Protein AF-A0A7R9T666-F1 (afdb_monomer)

Structure (mmCIF, N/CA/C/O backbone):
data_AF-A0A7R9T666-F1
#
_entry.id   AF-A0A7R9T666-F1
#
loop_
_atom_site.group_PDB
_atom_site.id
_atom_site.type_symbol
_atom_site.label_atom_id
_atom_site.label_alt_id
_atom_site.label_comp_id
_atom_site.label_asym_id
_atom_site.label_entity_id
_atom_site.label_seq_id
_atom_site.pdbx_PDB_ins_code
_atom_site.Cartn_x
_atom_site.Cartn_y
_atom_site.Cartn_z
_atom_site.occupancy
_atom_site.B_iso_or_equiv
_atom_site.auth_seq_id
_atom_site.auth_comp_id
_atom_site.auth_asym_id
_atom_site.auth_atom_id
_atom_site.pdbx_PDB_model_num
ATOM 1 N N . HIS A 1 1 ? 14.879 8.772 -24.816 1.00 68.12 1 HIS A N 1
ATOM 2 C CA . HIS A 1 1 ? 16.313 8.431 -24.677 1.00 68.12 1 HIS A CA 1
ATOM 3 C C . HIS A 1 1 ? 16.686 8.084 -23.230 1.00 68.12 1 HIS A C 1
ATOM 5 O O . HIS A 1 1 ? 17.234 7.014 -23.023 1.00 68.12 1 HIS A O 1
ATOM 11 N N . ALA A 1 2 ? 16.335 8.903 -22.225 1.00 83.88 2 ALA A N 1
ATOM 12 C CA . ALA A 1 2 ? 16.708 8.669 -20.818 1.00 83.88 2 ALA A CA 1
ATOM 13 C C . ALA A 1 2 ? 16.257 7.309 -20.230 1.00 83.88 2 ALA A C 1
ATOM 15 O O . ALA A 1 2 ? 17.088 6.575 -19.707 1.00 83.88 2 ALA A O 1
ATOM 16 N N . LEU A 1 3 ? 14.983 6.920 -20.382 1.00 86.06 3 LEU A N 1
ATOM 17 C CA . LEU A 1 3 ? 14.481 5.639 -19.846 1.00 86.06 3 LEU A CA 1
ATOM 18 C C . LEU A 1 3 ? 15.134 4.406 -20.492 1.00 86.06 3 LEU A C 1
ATOM 20 O O . LEU A 1 3 ? 15.319 3.391 -19.831 1.00 86.06 3 LEU A O 1
ATOM 24 N N . ALA A 1 4 ? 15.536 4.509 -21.762 1.00 79.94 4 ALA A N 1
ATOM 25 C CA . ALA A 1 4 ? 16.233 3.433 -22.467 1.00 79.94 4 ALA A CA 1
ATOM 26 C C . ALA A 1 4 ? 17.693 3.271 -22.007 1.00 79.94 4 ALA A C 1
ATOM 28 O O . ALA A 1 4 ? 18.287 2.216 -22.206 1.00 79.94 4 ALA A O 1
ATOM 29 N N . ILE A 1 5 ? 18.290 4.319 -21.427 1.00 81.25 5 ILE A N 1
ATOM 30 C CA . ILE A 1 5 ? 19.595 4.226 -20.762 1.00 81.25 5 ILE A CA 1
ATOM 31 C C . ILE A 1 5 ? 19.409 3.538 -19.411 1.00 81.25 5 ILE A C 1
ATOM 33 O O . ILE A 1 5 ? 20.111 2.575 -19.133 1.00 81.25 5 ILE A O 1
ATOM 37 N N . LEU A 1 6 ? 18.424 3.979 -18.620 1.00 82.25 6 LEU A N 1
ATOM 38 C CA . LEU A 1 6 ? 18.110 3.387 -17.317 1.00 82.25 6 LEU A CA 1
ATOM 39 C C . LEU A 1 6 ? 17.811 1.883 -17.424 1.00 82.25 6 LEU A C 1
ATOM 41 O O . LEU A 1 6 ? 18.295 1.103 -16.615 1.00 82.25 6 LEU A O 1
ATOM 45 N N . SER A 1 7 ? 17.080 1.458 -18.460 1.00 81.38 7 SER A N 1
ATOM 46 C CA . SER A 1 7 ? 16.747 0.045 -18.685 1.00 81.38 7 SER A CA 1
ATOM 47 C C . SER A 1 7 ? 17.946 -0.850 -19.008 1.00 81.38 7 SER A C 1
ATOM 49 O O . SER A 1 7 ? 17.784 -2.063 -19.059 1.00 81.38 7 SER A O 1
ATOM 51 N N . ARG A 1 8 ? 19.126 -0.282 -19.297 1.00 83.94 8 ARG A N 1
ATOM 52 C CA . ARG A 1 8 ? 20.362 -1.052 -19.515 1.00 83.94 8 ARG A CA 1
ATOM 53 C C . ARG A 1 8 ? 21.082 -1.386 -18.212 1.00 83.94 8 ARG A C 1
ATOM 55 O O . ARG A 1 8 ? 22.036 -2.157 -18.256 1.00 83.94 8 ARG A O 1
ATOM 62 N N . ASN A 1 9 ? 20.659 -0.806 -17.089 1.00 81.44 9 ASN A N 1
ATOM 63 C CA . ASN A 1 9 ? 21.223 -1.131 -15.790 1.00 81.44 9 ASN A CA 1
ATOM 64 C C . ASN A 1 9 ? 20.929 -2.591 -15.440 1.00 81.44 9 ASN A C 1
ATOM 66 O O . ASN A 1 9 ? 19.847 -3.117 -15.711 1.00 81.44 9 ASN A O 1
ATOM 70 N N . GLU A 1 10 ? 21.903 -3.247 -14.823 1.00 80.94 10 GLU A N 1
ATOM 71 C CA . GLU A 1 10 ? 21.783 -4.650 -14.457 1.00 80.94 10 GLU A CA 1
ATOM 72 C C . GLU A 1 10 ? 20.692 -4.849 -13.387 1.00 80.94 10 GLU A C 1
ATOM 74 O O . GLU A 1 10 ? 20.564 -4.080 -12.430 1.00 80.94 10 GLU A O 1
ATOM 79 N N . GLY A 1 11 ? 19.858 -5.876 -13.565 1.00 86.81 11 GLY A N 1
ATOM 80 C CA . GLY A 1 11 ? 18.720 -6.151 -12.680 1.00 86.81 11 GLY A CA 1
ATOM 81 C C . GLY A 1 11 ? 17.484 -5.270 -12.907 1.00 86.81 11 GLY A C 1
ATOM 82 O O . GLY A 1 11 ? 16.568 -5.303 -12.089 1.00 86.81 11 GLY A O 1
ATOM 83 N N . TYR A 1 12 ? 17.425 -4.501 -14.002 1.00 94.00 12 TYR A N 1
ATOM 84 C CA . TYR A 1 12 ? 16.197 -3.832 -14.438 1.00 94.00 12 TYR A CA 1
ATOM 85 C C . TYR A 1 12 ? 15.411 -4.723 -15.403 1.00 94.00 12 TYR A C 1
ATOM 87 O O 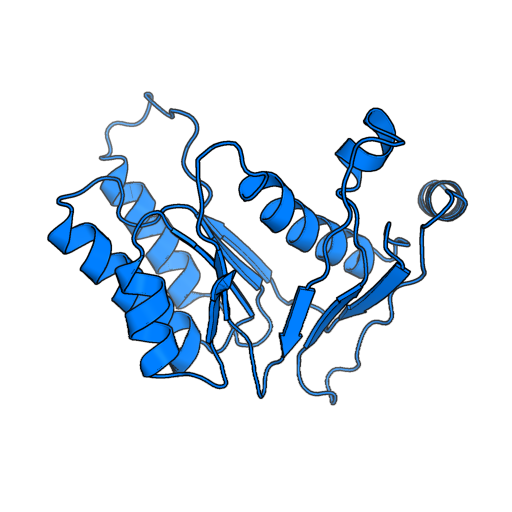. TYR A 1 12 ? 15.946 -5.202 -16.403 1.00 94.00 12 TYR A O 1
ATOM 95 N N . VAL A 1 13 ? 14.118 -4.908 -15.141 1.00 96.06 13 VAL A N 1
ATOM 96 C CA . VAL A 1 13 ? 13.227 -5.749 -15.952 1.00 96.06 13 VAL A CA 1
ATOM 97 C C . VAL A 1 13 ? 12.068 -4.948 -16.523 1.00 96.06 13 VAL A C 1
ATOM 99 O O . VAL A 1 13 ? 11.614 -3.962 -15.939 1.00 96.06 13 VAL A O 1
ATOM 102 N N . ARG A 1 14 ? 11.573 -5.383 -17.684 1.00 97.00 14 ARG A N 1
ATOM 103 C CA . ARG A 1 14 ? 10.342 -4.844 -18.263 1.00 97.00 14 ARG A CA 1
ATOM 104 C C . ARG A 1 14 ? 9.157 -5.311 -17.406 1.00 97.00 14 ARG A C 1
ATOM 106 O O . ARG A 1 14 ? 8.947 -6.522 -17.339 1.00 97.00 14 ARG A O 1
ATOM 113 N N . PRO A 1 15 ? 8.379 -4.407 -16.788 1.00 97.69 15 PRO A N 1
ATOM 114 C CA . PRO A 1 15 ? 7.191 -4.804 -16.048 1.00 97.69 15 PRO A CA 1
ATOM 115 C C . PRO A 1 15 ? 6.090 -5.290 -17.000 1.00 97.69 15 PRO A C 1
ATOM 117 O O . PRO A 1 15 ? 5.927 -4.764 -18.106 1.00 97.69 15 PRO A O 1
ATOM 120 N N . GLU A 1 16 ? 5.319 -6.279 -16.559 1.00 98.06 16 GLU A N 1
ATOM 121 C CA . GLU A 1 16 ? 4.080 -6.704 -17.210 1.00 98.06 16 GLU A CA 1
ATOM 122 C C . GLU A 1 16 ? 2.908 -5.915 -16.613 1.00 98.06 16 GLU A C 1
ATOM 124 O O . GLU A 1 16 ? 2.559 -6.096 -15.445 1.00 98.06 16 GLU A O 1
ATOM 129 N N . LEU A 1 17 ? 2.306 -5.028 -17.407 1.00 97.56 17 LEU A N 1
ATOM 130 C CA . LEU A 1 17 ? 1.063 -4.365 -17.022 1.00 97.56 17 LEU A CA 1
ATOM 131 C C . LEU A 1 17 ? -0.114 -5.274 -17.364 1.00 97.56 17 LEU A C 1
ATOM 133 O O . LEU A 1 17 ? -0.236 -5.730 -18.499 1.00 97.56 17 LEU A O 1
ATOM 137 N N . LEU A 1 18 ? -0.954 -5.542 -16.371 1.00 96.12 18 LEU A N 1
ATOM 138 C CA . LEU A 1 18 ? -2.143 -6.366 -16.535 1.00 96.12 18 LEU A CA 1
ATOM 139 C C . LEU A 1 18 ? -3.265 -5.601 -17.231 1.00 96.12 18 LEU A C 1
ATOM 141 O O . LEU A 1 18 ? -3.523 -4.442 -16.900 1.00 96.12 18 LEU A O 1
ATOM 145 N N . ASP A 1 19 ? -3.966 -6.294 -18.126 1.00 92.81 19 ASP A N 1
ATOM 146 C CA . ASP A 1 19 ? -5.198 -5.801 -18.735 1.00 92.81 19 ASP A CA 1
ATOM 147 C C . ASP A 1 19 ? -6.302 -5.601 -17.690 1.00 92.81 19 ASP A C 1
ATOM 149 O O . ASP A 1 19 ? -6.383 -6.323 -16.694 1.00 92.81 19 ASP A O 1
ATOM 153 N N . ASP A 1 20 ? -7.223 -4.678 -17.966 1.00 88.69 20 ASP A N 1
ATOM 154 C CA . ASP A 1 20 ? -8.343 -4.349 -17.074 1.00 88.69 20 ASP A CA 1
ATOM 155 C C . ASP A 1 20 ? -9.303 -5.527 -16.815 1.00 88.69 20 ASP A C 1
ATOM 157 O O . ASP A 1 20 ? -10.069 -5.499 -15.853 1.00 88.69 20 ASP A O 1
ATOM 161 N N . SER A 1 21 ? -9.273 -6.570 -17.654 1.00 89.81 21 SER A N 1
ATOM 162 C CA . SER A 1 21 ? -10.054 -7.798 -17.460 1.00 89.81 21 SER A CA 1
ATOM 163 C C . SER A 1 21 ? -9.429 -8.779 -16.466 1.00 89.81 21 SER A C 1
ATOM 165 O O . SER A 1 21 ? -10.101 -9.716 -16.035 1.00 89.81 21 SER A O 1
ATOM 167 N N . ALA A 1 22 ? -8.142 -8.628 -16.147 1.00 91.06 22 ALA A N 1
ATOM 168 C CA . ALA A 1 22 ? -7.471 -9.486 -15.182 1.00 91.06 22 ALA A CA 1
ATOM 169 C C . ALA A 1 22 ? -7.842 -9.071 -13.746 1.00 91.06 22 ALA A C 1
ATOM 171 O O . ALA A 1 22 ? -8.022 -7.880 -13.476 1.00 91.06 22 ALA A O 1
ATOM 172 N N . PRO A 1 23 ? -7.918 -10.020 -12.793 1.00 91.88 23 PRO A N 1
ATOM 173 C CA . PRO A 1 23 ? -8.026 -9.678 -11.380 1.00 91.88 23 PRO A CA 1
ATOM 174 C C . PRO A 1 23 ? -6.899 -8.713 -10.972 1.00 91.88 23 PRO A C 1
ATOM 176 O O . PRO A 1 23 ? -5.743 -8.966 -11.337 1.00 91.88 23 PRO A O 1
ATOM 179 N N . PRO A 1 24 ? -7.197 -7.630 -10.225 1.00 95.25 24 PRO A N 1
ATOM 180 C CA . PRO A 1 24 ? -6.173 -6.689 -9.804 1.00 95.25 24 PRO A CA 1
ATOM 181 C C . PRO A 1 24 ? -5.040 -7.400 -9.068 1.00 95.25 24 PRO A C 1
ATOM 183 O O . PRO A 1 24 ? -5.300 -8.158 -8.134 1.00 95.25 24 PRO A O 1
ATOM 186 N N . SER A 1 25 ? -3.786 -7.131 -9.428 1.00 97.12 25 SER A N 1
ATOM 187 C CA . SER A 1 25 ? -2.641 -7.620 -8.656 1.00 97.12 25 SER A CA 1
ATOM 188 C C . SER A 1 25 ? -1.462 -6.650 -8.661 1.00 97.12 25 SER A C 1
ATOM 190 O O . SER A 1 25 ? -1.327 -5.819 -9.556 1.00 97.12 25 SER A O 1
ATOM 192 N N . LEU A 1 26 ? -0.615 -6.760 -7.642 1.00 98.19 26 LEU A N 1
ATOM 193 C CA . LEU A 1 26 ? 0.662 -6.075 -7.498 1.00 98.19 26 LEU A CA 1
ATOM 194 C C . LEU A 1 26 ? 1.683 -7.114 -7.037 1.00 98.19 26 LEU A C 1
ATOM 196 O O . LEU A 1 26 ? 1.740 -7.476 -5.861 1.00 98.19 26 LEU A O 1
ATOM 200 N N . HIS A 1 27 ? 2.459 -7.613 -7.989 1.00 98.12 27 HIS A N 1
ATOM 201 C CA . HIS A 1 27 ? 3.416 -8.685 -7.792 1.00 98.12 27 HIS A CA 1
ATOM 202 C C . HIS A 1 27 ? 4.814 -8.234 -8.214 1.00 98.12 27 HIS A C 1
ATOM 204 O O . HIS A 1 27 ? 5.066 -7.937 -9.383 1.00 98.12 27 HIS A O 1
ATOM 210 N N . VAL A 1 28 ? 5.744 -8.203 -7.266 1.00 98.44 28 VAL A N 1
ATOM 211 C CA . VAL A 1 28 ? 7.155 -7.906 -7.520 1.00 98.44 28 VAL A CA 1
ATOM 212 C C . VAL A 1 28 ? 8.005 -8.940 -6.801 1.00 98.44 28 VAL A C 1
ATOM 214 O O . VAL A 1 28 ? 7.816 -9.173 -5.610 1.00 98.44 28 VAL A O 1
ATOM 217 N N . VAL A 1 29 ? 8.964 -9.523 -7.516 1.00 98.25 29 VAL A N 1
ATOM 218 C CA . VAL A 1 29 ? 9.953 -10.455 -6.967 1.00 98.25 29 VAL A CA 1
ATOM 219 C C . VAL A 1 29 ? 11.303 -9.765 -6.897 1.00 98.25 29 VAL A C 1
ATOM 221 O O . VAL A 1 29 ? 11.763 -9.209 -7.897 1.00 98.25 29 VAL A O 1
ATOM 224 N N . ASP A 1 30 ? 11.934 -9.833 -5.727 1.00 96.69 30 ASP A N 1
ATOM 225 C CA . ASP A 1 30 ? 13.255 -9.276 -5.433 1.00 96.69 30 ASP A CA 1
ATOM 226 C C . ASP A 1 30 ? 13.412 -7.834 -5.943 1.00 96.69 30 ASP A C 1
ATOM 228 O O . ASP A 1 30 ? 14.396 -7.477 -6.592 1.00 96.69 30 ASP A O 1
ATOM 232 N N . GLY A 1 31 ? 12.408 -6.995 -5.684 1.00 96.31 31 GLY A N 1
ATOM 233 C CA . GLY A 1 31 ? 12.479 -5.580 -6.009 1.00 96.31 31 GLY A CA 1
ATOM 234 C C . GLY A 1 31 ? 13.604 -4.908 -5.231 1.00 96.31 31 GLY A C 1
ATOM 235 O O . GLY A 1 31 ? 13.900 -5.294 -4.095 1.00 96.31 31 GLY A O 1
ATOM 236 N N . ARG A 1 32 ? 14.142 -3.808 -5.767 1.00 94.25 32 ARG A N 1
ATOM 237 C CA . ARG A 1 32 ? 15.083 -2.911 -5.066 1.00 94.25 32 ARG A CA 1
ATOM 238 C C . ARG A 1 32 ? 14.567 -1.473 -5.041 1.00 94.25 32 ARG A C 1
ATOM 240 O O . ARG A 1 32 ? 13.779 -1.076 -5.897 1.00 94.25 32 ARG A O 1
ATOM 247 N N . HIS A 1 33 ? 14.947 -0.683 -4.036 1.00 93.88 33 HIS A N 1
ATOM 248 C CA . HIS A 1 33 ? 14.535 0.722 -3.970 1.00 93.88 33 HIS A CA 1
ATOM 249 C C . HIS A 1 33 ? 15.339 1.535 -5.001 1.00 93.88 33 HIS A C 1
ATOM 251 O O . HIS A 1 33 ? 16.538 1.697 -4.802 1.00 93.88 33 HIS A O 1
ATOM 257 N N . PRO A 1 34 ? 14.736 2.126 -6.048 1.00 90.75 34 PRO A N 1
ATOM 258 C CA . PRO A 1 34 ? 15.470 2.629 -7.220 1.00 90.75 34 PRO A CA 1
ATOM 259 C C . PRO A 1 34 ? 16.515 3.707 -6.904 1.00 90.75 34 PRO A C 1
ATOM 261 O O . PRO A 1 34 ? 17.572 3.747 -7.525 1.00 90.75 34 PRO A O 1
ATOM 264 N N . VAL A 1 35 ? 16.256 4.562 -5.908 1.00 88.44 35 VAL A N 1
ATOM 265 C CA . VAL A 1 35 ? 17.238 5.567 -5.461 1.00 88.44 35 VAL A CA 1
ATOM 266 C C . VAL A 1 35 ? 18.379 4.933 -4.666 1.00 88.44 35 VAL A C 1
ATOM 268 O O . VAL A 1 35 ? 19.523 5.333 -4.833 1.00 88.44 35 VAL A O 1
ATOM 271 N N . LEU A 1 36 ? 18.092 3.952 -3.808 1.00 85.75 36 LEU A N 1
ATOM 272 C CA . LEU A 1 36 ? 19.113 3.345 -2.956 1.00 85.75 36 LEU A CA 1
ATOM 273 C C . LEU A 1 36 ? 19.933 2.313 -3.727 1.00 85.75 36 LEU A C 1
ATOM 275 O O . LEU A 1 36 ? 21.133 2.253 -3.522 1.00 85.75 36 LEU A O 1
ATOM 279 N N . ASP A 1 37 ? 19.322 1.588 -4.663 1.00 79.75 37 ASP A N 1
ATOM 280 C CA . ASP A 1 37 ? 19.981 0.667 -5.600 1.00 79.75 37 ASP A CA 1
ATOM 281 C C . ASP A 1 37 ? 21.148 1.354 -6.328 1.00 79.75 37 ASP A C 1
ATOM 283 O O . ASP A 1 37 ? 22.245 0.817 -6.427 1.00 79.75 37 ASP A O 1
ATOM 287 N N . ALA A 1 38 ? 20.945 2.609 -6.744 1.00 75.25 38 ALA A N 1
ATOM 288 C CA . ALA A 1 38 ? 21.970 3.402 -7.415 1.00 75.25 38 ALA A CA 1
AT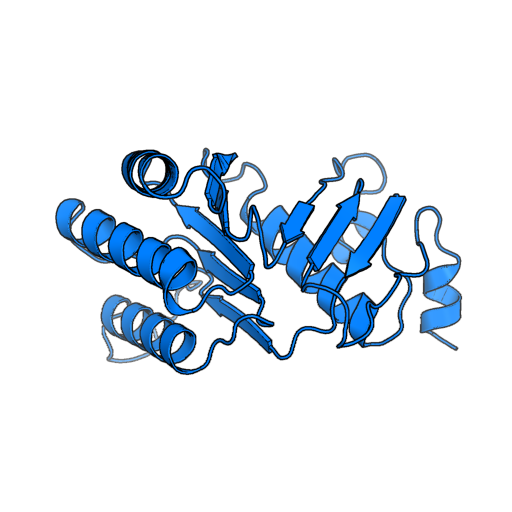OM 289 C C . ALA A 1 38 ? 23.126 3.864 -6.502 1.00 75.25 38 ALA A C 1
ATOM 291 O O . ALA A 1 38 ? 24.180 4.229 -7.016 1.00 75.25 38 ALA A O 1
ATOM 292 N N . HIS A 1 39 ? 22.937 3.889 -5.176 1.00 74.88 39 HIS A N 1
ATOM 293 C CA . HIS A 1 39 ? 23.910 4.444 -4.221 1.00 74.88 39 HIS A CA 1
ATOM 294 C C . HIS A 1 39 ? 24.525 3.400 -3.279 1.00 74.88 39 HIS A C 1
ATOM 296 O O . HIS A 1 39 ? 25.608 3.638 -2.755 1.00 74.88 39 HIS A O 1
ATOM 302 N N . LEU A 1 40 ? 23.841 2.277 -3.043 1.00 70.94 40 LEU A N 1
ATOM 303 C CA . LEU A 1 40 ? 24.214 1.258 -2.058 1.00 70.94 40 LEU A CA 1
ATOM 304 C C . LEU A 1 40 ? 24.691 -0.059 -2.683 1.00 70.94 40 LEU A C 1
ATOM 306 O O . LEU A 1 40 ? 25.129 -0.904 -1.916 1.00 70.94 40 LEU A O 1
ATOM 310 N N . LEU A 1 41 ? 24.626 -0.206 -4.019 1.00 62.47 41 LEU A N 1
ATOM 311 C CA . LEU A 1 41 ? 25.102 -1.320 -4.868 1.00 62.47 41 LEU A CA 1
ATOM 312 C C . LEU A 1 41 ? 24.939 -2.743 -4.283 1.00 62.47 41 LEU A C 1
ATOM 314 O O . LEU A 1 41 ? 24.070 -3.475 -4.748 1.00 62.47 41 LEU A O 1
ATOM 318 N N . ASP A 1 42 ? 25.728 -3.123 -3.273 1.00 62.06 42 ASP A N 1
ATOM 319 C CA . ASP A 1 42 ? 25.787 -4.473 -2.692 1.00 62.06 42 ASP A CA 1
ATOM 320 C C . ASP A 1 42 ? 25.112 -4.629 -1.309 1.00 62.06 42 ASP A C 1
ATOM 322 O O . ASP A 1 42 ? 24.882 -5.755 -0.870 1.00 62.06 42 ASP A O 1
ATOM 326 N N . ASP A 1 43 ? 24.739 -3.540 -0.625 1.00 72.19 43 ASP A N 1
ATOM 327 C CA . ASP A 1 43 ? 24.194 -3.606 0.748 1.00 72.19 43 ASP A CA 1
ATOM 328 C C . ASP A 1 43 ? 22.656 -3.625 0.814 1.00 72.19 43 ASP A C 1
ATOM 330 O O . ASP A 1 43 ? 22.063 -3.823 1.881 1.00 72.19 43 ASP A O 1
ATOM 334 N N . PHE A 1 44 ? 21.969 -3.397 -0.310 1.00 79.75 44 PHE A N 1
ATOM 335 C CA . PHE A 1 44 ? 20.508 -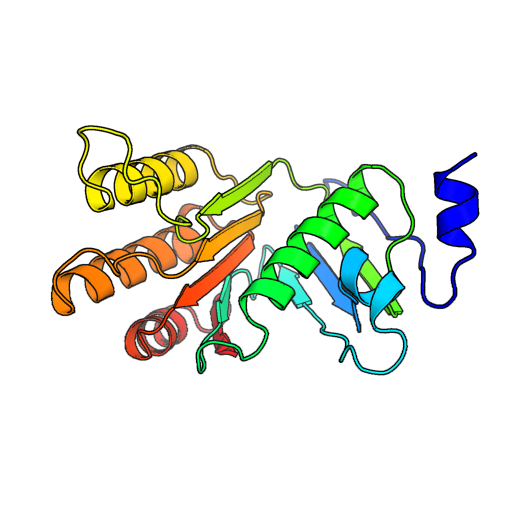3.359 -0.323 1.00 79.75 44 PHE A CA 1
ATOM 336 C C . PHE A 1 44 ? 19.907 -4.759 -0.488 1.00 79.75 44 PHE A C 1
ATOM 338 O O . PHE A 1 44 ? 19.967 -5.356 -1.562 1.00 79.75 44 PHE A O 1
ATOM 345 N N . VAL A 1 45 ? 19.244 -5.257 0.557 1.00 87.50 45 VAL A N 1
ATOM 346 C CA . VAL A 1 45 ? 18.513 -6.530 0.499 1.00 87.50 45 VAL A CA 1
ATOM 347 C C . VAL A 1 45 ? 17.208 -6.347 -0.293 1.00 87.50 45 VAL A C 1
ATOM 349 O O . VAL A 1 45 ? 16.364 -5.539 0.113 1.00 87.50 45 VAL A O 1
ATOM 352 N N . PRO A 1 46 ? 17.011 -7.069 -1.414 1.00 92.62 46 PRO A N 1
ATOM 353 C CA . PRO A 1 46 ? 15.798 -6.960 -2.210 1.00 92.62 46 PRO A CA 1
ATOM 354 C C . PRO A 1 46 ? 14.579 -7.529 -1.473 1.00 92.62 46 PRO A C 1
ATOM 356 O O . PRO A 1 46 ? 14.696 -8.453 -0.671 1.00 92.62 46 PRO A O 1
ATOM 359 N N . ASN A 1 47 ? 13.394 -6.995 -1.775 1.00 94.62 47 ASN A N 1
ATOM 360 C CA . ASN A 1 47 ? 12.137 -7.396 -1.141 1.00 94.62 47 ASN A CA 1
ATOM 361 C C . ASN A 1 47 ? 11.076 -7.732 -2.187 1.00 94.62 47 ASN A C 1
ATOM 363 O O . ASN A 1 47 ? 10.971 -7.068 -3.221 1.00 94.62 47 ASN A O 1
ATOM 367 N N . SER A 1 48 ? 10.267 -8.746 -1.891 1.00 96.88 48 SER A N 1
ATOM 368 C CA . SER A 1 48 ? 9.147 -9.162 -2.736 1.00 96.88 48 SER A CA 1
ATOM 369 C C . SER A 1 48 ? 7.817 -8.690 -2.153 1.00 96.88 48 SER A C 1
ATOM 371 O O . SER A 1 48 ? 7.669 -8.600 -0.936 1.00 96.88 48 SER A O 1
ATOM 373 N N . ILE A 1 49 ? 6.839 -8.432 -3.017 1.00 97.75 49 ILE A N 1
ATOM 374 C CA . ILE A 1 49 ? 5.456 -8.149 -2.634 1.00 97.75 49 ILE A CA 1
ATOM 375 C C . ILE A 1 49 ? 4.499 -8.938 -3.527 1.00 97.75 49 ILE A C 1
ATOM 377 O O . ILE A 1 49 ? 4.731 -9.078 -4.725 1.00 97.75 49 ILE A O 1
ATOM 381 N N . ASP A 1 50 ? 3.427 -9.457 -2.932 1.00 97.56 50 ASP A N 1
ATOM 382 C CA . ASP A 1 50 ? 2.405 -10.232 -3.632 1.00 97.56 50 ASP A CA 1
ATOM 383 C C . ASP A 1 50 ? 1.011 -9.860 -3.109 1.00 97.56 50 ASP A C 1
ATOM 385 O O . ASP A 1 50 ? 0.521 -10.451 -2.146 1.00 97.56 50 ASP A O 1
ATOM 389 N N . LEU A 1 51 ? 0.388 -8.850 -3.725 1.00 98.06 51 LEU A N 1
ATOM 390 C CA . LEU A 1 51 ? -0.970 -8.404 -3.401 1.00 98.06 51 LEU A CA 1
ATOM 391 C C . LEU A 1 51 ? -1.945 -8.680 -4.547 1.00 98.06 51 LEU A C 1
ATOM 393 O O . LEU A 1 51 ? -1.603 -8.536 -5.718 1.00 98.06 51 LEU A O 1
ATOM 397 N N . HIS A 1 52 ? -3.169 -9.072 -4.208 1.00 96.94 52 HIS A N 1
ATOM 398 C CA . HIS A 1 52 ? -4.202 -9.513 -5.142 1.00 96.94 52 HIS A CA 1
ATOM 399 C C . HIS A 1 52 ? -5.583 -9.059 -4.688 1.00 96.94 52 HIS A C 1
ATOM 401 O O . HIS A 1 52 ? -5.914 -9.088 -3.505 1.00 96.94 52 HIS A O 1
ATOM 407 N N . GLY A 1 53 ? -6.410 -8.689 -5.658 1.00 92.31 53 GLY A N 1
ATOM 408 C CA . GLY A 1 53 ? -7.771 -8.217 -5.460 1.00 92.31 53 GLY A CA 1
ATOM 409 C C . GLY A 1 53 ? -8.760 -9.303 -5.024 1.00 92.31 53 GLY A C 1
ATOM 410 O O . GLY A 1 53 ? -9.875 -8.965 -4.634 1.00 92.31 53 GLY A O 1
ATOM 411 N N . ASP A 1 54 ? -8.394 -10.582 -5.035 1.00 91.38 54 ASP A N 1
ATOM 412 C CA . ASP A 1 54 ? -9.226 -11.727 -4.628 1.00 91.38 54 ASP A CA 1
ATOM 413 C C . ASP A 1 54 ? -8.672 -12.501 -3.414 1.00 91.38 54 ASP A C 1
ATOM 415 O O . ASP A 1 54 ? -9.429 -13.189 -2.732 1.00 91.38 54 ASP A O 1
ATOM 419 N N . ARG A 1 55 ? -7.384 -12.336 -3.091 1.00 94.50 55 ARG A N 1
ATOM 420 C CA . ARG A 1 55 ? -6.712 -12.907 -1.910 1.00 94.50 55 ARG A CA 1
ATOM 421 C C . ARG A 1 55 ? -6.038 -11.808 -1.081 1.00 94.50 55 ARG A C 1
ATOM 423 O O . ARG A 1 55 ? -6.671 -10.789 -0.795 1.00 94.50 55 ARG A O 1
ATOM 430 N N . THR A 1 56 ? -4.798 -12.018 -0.639 1.00 96.81 56 THR A N 1
ATOM 431 C CA . THR A 1 56 ? -4.045 -11.074 0.189 1.00 96.81 56 THR A CA 1
ATOM 432 C C . THR A 1 56 ? -3.971 -9.717 -0.493 1.00 96.81 56 THR A C 1
ATOM 434 O O . THR A 1 56 ? -3.284 -9.577 -1.494 1.00 96.81 56 THR A O 1
ATOM 437 N N . ARG A 1 57 ? -4.653 -8.714 0.056 1.00 97.00 57 ARG A N 1
ATOM 438 C CA . ARG A 1 57 ? -4.655 -7.331 -0.446 1.00 97.00 57 ARG A CA 1
ATOM 439 C C . ARG A 1 57 ? -4.021 -6.355 0.531 1.00 97.00 57 ARG A C 1
ATOM 441 O O . ARG A 1 57 ? -3.571 -5.296 0.113 1.00 97.00 57 ARG A O 1
ATOM 448 N N . ALA A 1 58 ? -3.962 -6.723 1.809 1.00 97.81 58 ALA A N 1
ATOM 449 C CA . ALA A 1 58 ? -3.338 -5.934 2.853 1.00 97.81 58 ALA A CA 1
ATOM 450 C C . ALA A 1 58 ? -2.136 -6.665 3.452 1.00 97.81 58 ALA A C 1
ATOM 452 O O . ALA A 1 58 ? -2.218 -7.848 3.790 1.00 97.81 58 ALA A O 1
ATOM 453 N N . LEU A 1 59 ? -1.038 -5.933 3.617 1.00 97.56 59 LEU A N 1
ATOM 454 C CA . LEU A 1 59 ? 0.149 -6.366 4.335 1.00 97.56 59 LEU A CA 1
ATOM 455 C C . LEU A 1 59 ? 0.373 -5.438 5.530 1.00 97.56 59 LEU A C 1
ATOM 457 O O . LEU A 1 59 ? 0.615 -4.241 5.361 1.00 97.56 59 LEU A O 1
ATOM 461 N N . VAL A 1 60 ? 0.289 -5.999 6.733 1.00 96.75 60 VAL A N 1
ATOM 462 C CA . VAL A 1 60 ? 0.593 -5.295 7.978 1.00 96.75 60 VAL A CA 1
ATOM 463 C C . VAL A 1 60 ? 2.068 -5.472 8.288 1.00 96.75 60 VAL A C 1
ATOM 465 O O . VAL A 1 60 ? 2.539 -6.592 8.468 1.00 96.75 60 VAL A O 1
ATOM 468 N N . ILE A 1 61 ? 2.799 -4.368 8.342 1.00 94.19 61 ILE A N 1
ATOM 469 C CA . ILE A 1 61 ? 4.248 -4.368 8.504 1.00 94.19 61 ILE A CA 1
ATOM 470 C C . ILE A 1 61 ? 4.555 -3.931 9.930 1.00 94.19 61 ILE A C 1
ATOM 472 O O . ILE A 1 61 ? 4.232 -2.810 10.339 1.00 94.19 61 ILE A O 1
ATOM 476 N N . THR A 1 62 ? 5.194 -4.817 10.683 1.00 89.19 62 THR A N 1
ATOM 477 C CA . THR A 1 62 ? 5.578 -4.570 12.076 1.00 89.19 62 THR A CA 1
ATOM 478 C C . THR A 1 62 ? 7.098 -4.594 12.237 1.00 89.19 62 THR A C 1
ATOM 480 O O . THR A 1 62 ? 7.842 -4.832 11.290 1.00 89.19 62 THR A O 1
ATOM 483 N N . GLY A 1 63 ? 7.593 -4.264 13.431 1.00 81.00 63 GLY A N 1
ATOM 484 C CA . GLY A 1 63 ? 9.017 -4.352 13.761 1.00 81.00 63 GLY A CA 1
ATOM 485 C C . GLY A 1 63 ? 9.647 -3.022 14.186 1.00 81.00 63 GLY A C 1
ATOM 486 O O . GLY A 1 63 ? 9.024 -1.960 14.079 1.00 81.00 63 GLY A O 1
ATOM 487 N N . PRO A 1 64 ? 10.893 -3.056 14.689 1.00 74.25 64 PRO A N 1
ATOM 488 C CA . PRO A 1 64 ? 11.550 -1.903 15.297 1.00 74.25 64 PRO A CA 1
ATOM 489 C C . PRO A 1 64 ? 11.738 -0.741 14.314 1.00 74.25 64 PRO A C 1
ATOM 491 O O . PRO A 1 64 ? 11.812 -0.914 13.090 1.00 74.25 64 PRO A O 1
ATOM 494 N N . ASN A 1 65 ? 11.805 0.480 14.849 1.00 65.25 65 ASN A N 1
ATOM 495 C CA . ASN A 1 65 ? 12.217 1.651 14.071 1.00 65.25 65 ASN A CA 1
ATOM 496 C C . ASN A 1 65 ? 13.600 1.398 13.456 1.00 65.25 65 ASN A C 1
ATOM 498 O O . ASN A 1 65 ? 14.419 0.714 14.057 1.00 65.25 65 ASN A O 1
ATOM 502 N N . MET A 1 66 ? 13.827 1.912 12.242 1.00 67.06 66 MET A N 1
ATOM 503 C CA . MET A 1 66 ? 15.032 1.670 11.425 1.00 67.06 66 MET A CA 1
ATOM 504 C C . MET A 1 66 ? 15.168 0.269 10.796 1.00 67.06 66 MET A C 1
ATOM 506 O O . MET A 1 66 ? 16.114 0.040 10.054 1.00 67.06 66 MET A O 1
ATOM 510 N N . GLY A 1 67 ? 14.196 -0.635 10.960 1.00 72.00 67 GLY A N 1
ATOM 511 C CA . GLY A 1 67 ? 14.184 -1.952 10.296 1.00 72.00 67 GLY A CA 1
ATOM 512 C C . GLY A 1 67 ? 13.861 -1.942 8.792 1.00 72.00 67 GLY A C 1
ATOM 513 O O . GLY A 1 67 ? 13.371 -2.933 8.272 1.00 72.00 67 GLY A O 1
ATOM 514 N N . GLY A 1 68 ? 14.027 -0.814 8.094 1.00 84.56 68 GLY A N 1
ATOM 515 C CA . GLY A 1 68 ? 13.768 -0.723 6.650 1.00 84.56 68 GLY A CA 1
ATOM 516 C C . GLY A 1 68 ? 12.294 -0.617 6.223 1.00 84.56 68 GLY A C 1
ATOM 517 O O . GLY A 1 68 ? 12.041 -0.464 5.032 1.00 84.56 68 GLY A O 1
ATOM 518 N N . LYS A 1 69 ? 11.319 -0.602 7.148 1.00 89.88 69 LYS A N 1
ATOM 519 C CA . LYS A 1 69 ? 9.869 -0.523 6.838 1.00 89.88 69 LYS A CA 1
ATOM 520 C C . LYS A 1 69 ? 9.507 0.629 5.890 1.00 89.88 69 LYS A C 1
ATOM 522 O O . LYS A 1 69 ? 8.902 0.405 4.845 1.00 89.88 69 LYS A O 1
ATOM 527 N N . SER A 1 70 ? 9.935 1.854 6.212 1.00 88.19 70 SER A N 1
ATOM 528 C CA . SER A 1 70 ? 9.666 3.036 5.379 1.00 88.19 70 SER A CA 1
ATOM 529 C C . SER A 1 70 ? 10.364 2.957 4.018 1.00 88.19 70 SER A C 1
ATOM 531 O O . SER A 1 70 ? 9.855 3.479 3.030 1.00 88.19 70 SER A O 1
ATOM 533 N N . CYS A 1 71 ? 11.514 2.282 3.945 1.00 90.38 71 CYS A N 1
ATOM 534 C CA . CYS A 1 71 ? 12.180 2.023 2.676 1.00 90.38 71 CYS A CA 1
ATOM 535 C C . CYS A 1 71 ? 11.376 1.030 1.830 1.00 90.38 71 CYS A C 1
ATOM 537 O O . CYS A 1 71 ? 11.139 1.291 0.655 1.00 90.38 71 CYS A O 1
ATOM 539 N N . TYR A 1 72 ? 10.909 -0.064 2.428 1.00 93.38 72 TYR A N 1
ATOM 540 C CA . TYR A 1 72 ? 10.109 -1.081 1.753 1.00 93.38 72 TYR A CA 1
ATOM 541 C C . TYR A 1 72 ? 8.790 -0.517 1.195 1.00 93.38 72 TYR A C 1
ATOM 543 O O . TYR A 1 72 ? 8.496 -0.692 0.014 1.00 93.38 72 TYR A O 1
ATOM 551 N N . ILE A 1 73 ? 8.020 0.247 1.980 1.00 94.75 73 ILE A N 1
ATOM 552 C CA . ILE A 1 73 ? 6.754 0.823 1.481 1.00 94.75 73 ILE A CA 1
ATOM 553 C C . ILE A 1 73 ? 6.986 1.845 0.356 1.00 94.75 73 ILE A C 1
ATOM 555 O O . ILE A 1 73 ? 6.258 1.854 -0.638 1.00 94.75 73 ILE A O 1
ATOM 559 N N . ARG A 1 74 ? 8.033 2.679 0.467 1.00 94.44 74 ARG A N 1
ATOM 560 C CA . ARG A 1 74 ? 8.399 3.653 -0.575 1.00 94.44 74 ARG A CA 1
ATOM 561 C C . ARG A 1 74 ? 8.876 2.959 -1.837 1.00 94.44 74 ARG A C 1
ATOM 563 O O . ARG A 1 74 ? 8.521 3.375 -2.932 1.00 94.44 74 ARG A O 1
ATOM 570 N N . GLN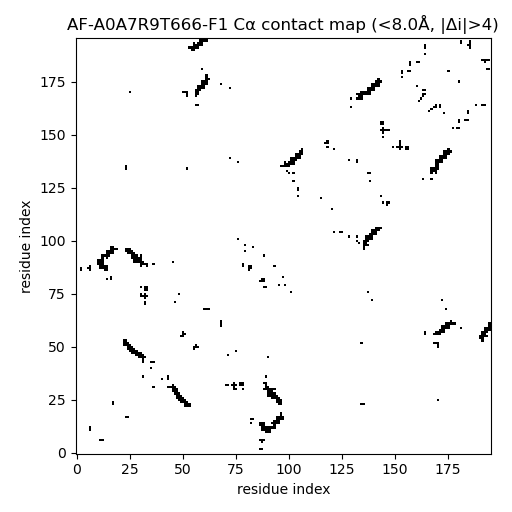 A 1 75 ? 9.640 1.886 -1.687 1.00 95.88 75 GLN A N 1
ATOM 571 C CA . GLN A 1 75 ? 10.079 1.051 -2.788 1.00 95.88 75 GLN A CA 1
ATOM 572 C C . GLN A 1 75 ? 8.885 0.521 -3.588 1.00 95.88 75 GLN A C 1
ATOM 574 O O . GLN A 1 75 ? 8.859 0.703 -4.800 1.00 95.88 75 GLN A O 1
ATOM 579 N N . VAL A 1 76 ? 7.883 -0.077 -2.939 1.00 97.56 76 VAL A N 1
ATOM 580 C CA . VAL A 1 76 ? 6.693 -0.601 -3.631 1.00 97.56 76 VAL A CA 1
ATOM 581 C C . VAL A 1 76 ? 5.973 0.501 -4.419 1.00 97.56 76 VAL A C 1
ATOM 583 O O . VAL A 1 76 ? 5.642 0.309 -5.593 1.00 97.56 76 VAL A O 1
ATOM 586 N N . ALA A 1 77 ? 5.786 1.679 -3.811 1.00 97.50 77 ALA A N 1
ATOM 587 C CA . ALA A 1 77 ? 5.185 2.828 -4.488 1.00 97.50 77 ALA A CA 1
ATOM 588 C C . ALA A 1 77 ? 6.011 3.277 -5.705 1.00 97.50 77 ALA A C 1
ATOM 590 O O . ALA A 1 77 ? 5.471 3.440 -6.797 1.00 97.50 77 ALA A O 1
ATOM 591 N N . LEU A 1 78 ? 7.329 3.427 -5.542 1.00 97.19 78 LEU A N 1
ATOM 592 C CA . LEU A 1 78 ? 8.228 3.870 -6.609 1.00 97.19 78 LEU A CA 1
ATOM 593 C C . LEU A 1 78 ? 8.278 2.879 -7.774 1.00 97.19 78 LEU A C 1
ATOM 595 O O . LEU A 1 78 ? 8.220 3.306 -8.924 1.00 97.19 78 LEU A O 1
ATOM 599 N N . LEU A 1 79 ? 8.336 1.573 -7.498 1.00 97.81 79 LEU A N 1
ATOM 600 C CA . LEU A 1 79 ? 8.304 0.539 -8.537 1.00 97.81 79 LEU A CA 1
ATOM 601 C C . LEU A 1 79 ? 6.995 0.596 -9.336 1.00 97.81 79 LEU A C 1
ATOM 603 O O . LEU A 1 79 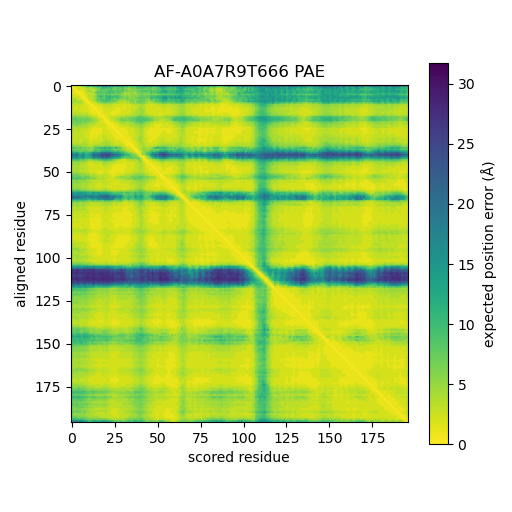? 7.021 0.491 -10.563 1.00 97.81 79 LEU A O 1
ATOM 607 N N . SER A 1 80 ? 5.872 0.845 -8.657 1.00 98.06 80 SER A N 1
ATOM 608 C CA . SER A 1 80 ? 4.560 0.996 -9.297 1.00 98.06 80 SER A CA 1
ATOM 609 C C . SER A 1 80 ? 4.510 2.227 -10.211 1.00 98.06 80 SER A C 1
ATOM 611 O O . SER A 1 80 ? 4.114 2.126 -11.373 1.00 98.06 80 SER A O 1
ATOM 613 N N . VAL A 1 81 ? 4.997 3.380 -9.730 1.00 97.88 81 VAL A N 1
ATOM 614 C CA . VAL A 1 81 ? 5.089 4.617 -10.529 1.00 97.88 81 VAL A CA 1
ATOM 615 C C . VAL A 1 81 ? 5.994 4.422 -11.744 1.00 97.88 81 VAL A C 1
ATOM 617 O O . VAL A 1 81 ? 5.606 4.760 -12.860 1.00 97.88 81 VAL A O 1
ATOM 620 N N . MET A 1 82 ? 7.189 3.857 -11.554 1.00 97.06 82 MET A N 1
ATOM 621 C CA . MET A 1 82 ? 8.141 3.623 -12.644 1.00 97.06 82 MET A CA 1
ATOM 622 C C . MET A 1 82 ? 7.532 2.758 -13.748 1.00 97.06 82 MET A C 1
ATOM 624 O O . MET A 1 82 ? 7.653 3.102 -14.925 1.00 97.06 82 MET A O 1
ATOM 628 N N . ALA A 1 83 ? 6.841 1.677 -13.377 1.00 97.31 83 ALA A N 1
ATOM 629 C CA . ALA A 1 83 ? 6.182 0.811 -14.343 1.00 97.31 83 ALA A CA 1
ATOM 630 C C . ALA A 1 83 ? 5.077 1.537 -15.128 1.00 97.31 83 ALA A C 1
ATOM 632 O O . ALA A 1 83 ? 5.027 1.423 -16.352 1.00 97.31 83 ALA A O 1
ATOM 633 N N . GLN A 1 84 ? 4.238 2.338 -14.458 1.00 96.69 84 GLN A N 1
ATOM 634 C CA . GLN A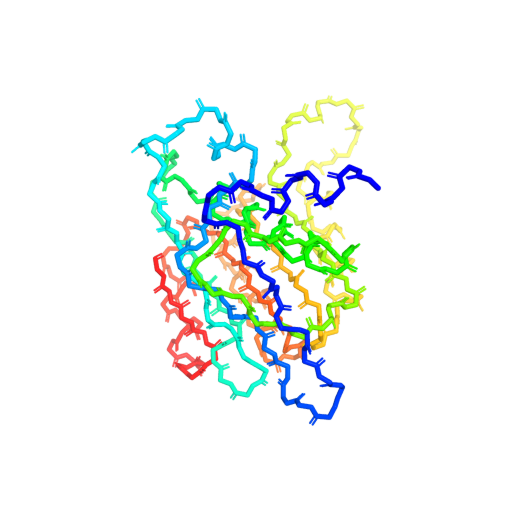 1 84 ? 3.151 3.091 -15.101 1.00 96.69 84 GLN A CA 1
ATOM 635 C C . GLN A 1 84 ? 3.629 4.266 -15.969 1.00 96.69 84 GLN A C 1
ATOM 637 O O . GLN A 1 84 ? 2.935 4.654 -16.905 1.00 96.69 84 GLN A O 1
ATOM 642 N N . VAL A 1 85 ? 4.829 4.798 -15.721 1.00 95.94 85 VAL A N 1
ATOM 643 C CA . VAL A 1 85 ? 5.495 5.783 -16.599 1.00 95.94 85 VAL A CA 1
ATOM 644 C C . VAL A 1 85 ? 6.147 5.108 -17.825 1.00 95.94 85 VAL A C 1
ATOM 646 O O . VAL A 1 85 ? 6.639 5.782 -18.730 1.00 95.94 85 VAL A O 1
ATOM 649 N N . GLY A 1 86 ? 6.134 3.772 -17.896 1.00 94.50 86 GLY A N 1
ATOM 650 C CA . GLY A 1 86 ? 6.718 2.997 -18.994 1.00 94.50 86 GLY A CA 1
ATOM 651 C C . GLY A 1 86 ? 8.221 2.744 -18.844 1.00 94.50 86 GLY A C 1
ATOM 652 O O . GLY A 1 86 ? 8.901 2.459 -19.832 1.00 94.50 86 GLY A O 1
ATOM 653 N N . SER A 1 87 ? 8.760 2.859 -17.627 1.00 95.69 87 SER A N 1
ATOM 654 C CA . SER A 1 87 ? 10.146 2.506 -17.313 1.00 95.69 87 SER A CA 1
ATOM 655 C C . SER A 1 87 ? 10.289 1.015 -17.005 1.00 95.69 87 SER A C 1
ATOM 657 O O . SER A 1 87 ? 9.372 0.368 -16.503 1.00 95.69 87 SER A O 1
ATOM 659 N N . PHE A 1 88 ? 11.488 0.481 -17.235 1.00 96.00 88 PHE A N 1
ATOM 660 C CA . PHE A 1 88 ? 11.905 -0.768 -16.601 1.00 96.00 88 PHE A CA 1
ATOM 661 C C . PHE A 1 88 ? 12.104 -0.514 -15.103 1.00 96.00 88 PHE A C 1
ATOM 663 O O . PHE A 1 88 ? 12.370 0.624 -14.698 1.00 96.00 88 PHE A O 1
ATOM 670 N N . VAL A 1 89 ? 11.984 -1.560 -14.291 1.00 96.88 89 VAL A N 1
ATOM 671 C CA . VAL A 1 89 ? 12.027 -1.470 -12.827 1.00 96.88 89 VAL A CA 1
ATOM 672 C C . VAL A 1 89 ? 13.128 -2.366 -12.249 1.00 96.88 89 VAL A C 1
ATOM 674 O O . VAL A 1 89 ? 13.339 -3.451 -12.790 1.00 96.88 89 VAL A O 1
ATOM 677 N N . PRO A 1 90 ? 13.829 -1.954 -11.174 1.00 95.62 90 PRO A N 1
ATOM 678 C CA . PRO A 1 90 ? 14.853 -2.772 -10.527 1.00 95.62 90 PRO A CA 1
ATOM 679 C C . PRO A 1 90 ? 14.205 -3.895 -9.711 1.00 95.62 90 PRO A C 1
ATOM 681 O O . PRO A 1 90 ? 13.812 -3.701 -8.559 1.00 95.62 90 PRO A O 1
ATOM 684 N N . ALA A 1 91 ? 14.043 -5.057 -10.330 1.00 96.50 91 ALA A N 1
ATOM 685 C CA . ALA A 1 91 ? 13.433 -6.243 -9.744 1.00 96.50 91 ALA A CA 1
ATOM 686 C C . ALA A 1 91 ? 13.822 -7.478 -10.559 1.00 96.50 91 ALA A C 1
ATOM 688 O O . ALA A 1 91 ? 14.205 -7.369 -11.722 1.00 96.50 91 ALA A O 1
ATOM 689 N N . LYS A 1 92 ? 13.641 -8.672 -9.996 1.00 96.69 92 LYS A N 1
ATOM 690 C CA . LYS A 1 92 ? 13.745 -9.922 -10.761 1.00 96.69 92 LYS A CA 1
ATOM 691 C C . LYS A 1 92 ? 12.518 -10.156 -11.643 1.00 96.69 92 LYS A C 1
ATOM 693 O O . LYS A 1 92 ? 12.635 -10.687 -12.744 1.00 96.69 92 LYS A O 1
ATOM 698 N N . GLN A 1 93 ? 11.343 -9.760 -11.161 1.00 98.00 93 GLN A N 1
ATOM 699 C CA . GLN A 1 93 ? 10.081 -9.821 -11.896 1.00 98.00 93 GLN A CA 1
ATOM 700 C C . GLN A 1 93 ? 9.140 -8.734 -11.378 1.00 98.00 93 GLN A C 1
ATOM 702 O O . GLN A 1 93 ? 9.106 -8.474 -10.178 1.00 98.00 93 GLN A O 1
ATOM 707 N N . ALA A 1 94 ? 8.358 -8.124 -12.266 1.00 98.25 94 ALA A N 1
ATOM 708 C CA . ALA A 1 94 ? 7.308 -7.185 -11.891 1.00 98.25 94 ALA A CA 1
ATOM 709 C C . ALA A 1 94 ? 6.080 -7.377 -12.784 1.00 98.25 94 ALA A C 1
ATOM 711 O O . ALA A 1 94 ? 6.185 -7.338 -14.011 1.00 98.25 94 ALA A O 1
ATOM 712 N N . ARG A 1 95 ? 4.925 -7.578 -12.155 1.00 98.06 95 ARG A N 1
ATOM 713 C CA . ARG A 1 95 ? 3.619 -7.720 -12.788 1.00 98.06 95 ARG A CA 1
ATOM 714 C C . ARG A 1 95 ? 2.596 -6.969 -11.957 1.00 98.06 95 ARG A C 1
ATOM 716 O O . ARG A 1 95 ? 2.463 -7.236 -10.767 1.00 98.06 95 ARG A O 1
ATOM 723 N N . LEU A 1 96 ? 1.888 -6.027 -12.558 1.00 97.81 96 LEU A N 1
ATOM 724 C CA . LEU A 1 96 ? 0.961 -5.183 -11.818 1.00 97.81 96 LEU A CA 1
ATOM 725 C C . LEU A 1 96 ? -0.181 -4.679 -12.684 1.00 97.81 96 LEU A C 1
ATOM 727 O O . LEU A 1 96 ? -0.021 -4.386 -13.866 1.00 97.81 96 LEU A O 1
ATOM 731 N N . THR A 1 97 ? -1.341 -4.544 -12.067 1.00 97.00 97 THR A N 1
ATOM 732 C CA . THR A 1 97 ? -2.458 -3.779 -12.607 1.00 97.00 97 THR A CA 1
ATOM 733 C C . THR A 1 97 ? -2.115 -2.299 -12.581 1.00 97.00 97 THR A C 1
ATOM 735 O O . THR A 1 97 ? -1.466 -1.822 -11.651 1.00 97.00 97 THR A O 1
ATOM 738 N N . VAL A 1 98 ? -2.574 -1.558 -13.591 1.00 97.38 98 VAL A N 1
ATOM 739 C CA . VAL A 1 98 ? -2.493 -0.095 -13.568 1.00 97.38 98 VAL A CA 1
ATOM 740 C C . VAL A 1 98 ? -3.325 0.414 -12.391 1.00 97.38 98 VAL A C 1
ATOM 742 O O . VAL A 1 98 ? -4.547 0.225 -12.368 1.00 97.38 98 VAL A O 1
ATOM 745 N N . LEU A 1 99 ? -2.642 1.018 -11.423 1.00 97.88 99 LEU A N 1
ATOM 746 C CA . LEU A 1 99 ? -3.226 1.676 -10.266 1.00 97.88 99 LEU A CA 1
ATOM 747 C C . LEU A 1 99 ? -3.837 3.004 -10.705 1.00 97.88 99 LEU A C 1
ATOM 749 O O . LEU A 1 99 ? -3.220 3.759 -11.463 1.00 97.88 99 LEU A O 1
ATOM 753 N N . ASP A 1 100 ? -5.029 3.296 -10.201 1.00 97.00 100 ASP A N 1
ATOM 754 C CA . ASP A 1 100 ? -5.695 4.580 -10.424 1.00 97.00 100 ASP A CA 1
ATOM 755 C C . ASP A 1 100 ? -5.109 5.696 -9.548 1.00 97.00 100 ASP A C 1
ATOM 757 O O . ASP A 1 100 ? -5.027 6.845 -9.979 1.00 97.00 100 ASP A O 1
ATOM 761 N N . ALA A 1 101 ? -4.643 5.348 -8.348 1.00 97.88 101 ALA A N 1
ATOM 762 C CA . ALA A 1 101 ? -3.977 6.252 -7.428 1.00 97.88 101 ALA A CA 1
ATOM 763 C C . ALA A 1 101 ? -3.054 5.510 -6.450 1.00 97.88 101 ALA A C 1
ATOM 765 O O . ALA A 1 101 ? -3.266 4.345 -6.099 1.00 97.88 101 ALA A O 1
ATOM 766 N N . ILE A 1 102 ? -2.035 6.230 -5.973 1.00 98.19 102 ILE A N 1
ATOM 767 C CA . ILE A 1 102 ? -1.214 5.832 -4.828 1.00 98.19 102 ILE A CA 1
ATOM 768 C C . ILE A 1 102 ? -1.449 6.862 -3.728 1.00 98.19 102 ILE A C 1
ATOM 770 O O . ILE A 1 102 ? -1.045 8.017 -3.855 1.00 98.19 102 ILE A O 1
ATOM 774 N N . TYR A 1 103 ? -2.103 6.436 -2.654 1.00 97.62 103 TYR A N 1
ATOM 775 C CA . TYR A 1 103 ? -2.367 7.253 -1.480 1.00 97.62 103 TYR A CA 1
ATOM 776 C C . TYR A 1 103 ? -1.343 6.949 -0.404 1.00 97.62 103 TYR A C 1
ATOM 778 O O . TYR A 1 103 ? -1.075 5.788 -0.094 1.00 97.62 103 TYR A O 1
ATOM 786 N N . THR A 1 104 ? -0.789 7.992 0.199 1.00 94.38 104 THR A N 1
ATOM 787 C CA . THR A 1 104 ? 0.201 7.834 1.257 1.00 94.38 104 THR A CA 1
ATOM 788 C C . THR A 1 104 ? -0.144 8.725 2.427 1.00 94.38 104 THR A C 1
ATOM 790 O O . THR A 1 104 ? -0.180 9.944 2.279 1.00 94.38 104 THR A O 1
ATOM 793 N N . ARG A 1 105 ? -0.289 8.120 3.599 1.00 90.62 105 ARG A N 1
ATOM 794 C CA . ARG A 1 105 ? -0.127 8.804 4.872 1.00 90.62 105 ARG A CA 1
ATOM 795 C C . ARG A 1 105 ? 1.196 8.330 5.450 1.00 90.62 105 ARG A C 1
ATOM 797 O O . ARG A 1 105 ? 1.262 7.246 6.019 1.00 90.62 105 ARG A O 1
ATOM 804 N N . MET A 1 106 ? 2.254 9.115 5.272 1.00 78.75 106 MET A N 1
ATOM 805 C CA . MET A 1 106 ? 3.539 8.882 5.938 1.00 78.75 106 MET A CA 1
ATOM 806 C C . MET A 1 106 ? 3.657 9.855 7.109 1.00 78.75 106 MET A C 1
ATOM 808 O O . MET A 1 106 ? 3.254 11.006 6.968 1.00 78.75 106 MET A O 1
ATOM 812 N N . GLY A 1 107 ? 4.162 9.398 8.259 1.00 65.31 107 GLY A N 1
ATOM 813 C CA . GLY A 1 107 ? 4.290 10.236 9.454 1.00 65.31 107 GLY A CA 1
ATOM 814 C C . GLY A 1 107 ? 4.962 11.575 9.136 1.00 65.31 107 GLY A C 1
ATOM 815 O O . GLY A 1 107 ? 5.981 11.614 8.442 1.00 65.31 107 GLY A O 1
ATOM 816 N N . ALA A 1 108 ? 4.361 12.671 9.604 1.00 53.31 108 ALA A N 1
ATOM 817 C CA . ALA A 1 108 ? 4.849 14.014 9.340 1.00 53.31 108 ALA A CA 1
ATOM 818 C C . ALA A 1 108 ? 6.272 14.180 9.890 1.00 53.31 108 ALA A C 1
ATOM 820 O O . ALA A 1 108 ? 6.517 13.997 11.082 1.00 53.31 108 ALA A O 1
ATOM 821 N N . SER A 1 109 ? 7.210 14.571 9.032 1.00 45.94 109 SER A N 1
ATOM 822 C CA . SER A 1 109 ? 8.396 15.284 9.489 1.00 45.94 109 SER A CA 1
ATOM 823 C C . SER A 1 109 ? 7.933 16.665 9.952 1.00 45.94 109 SER A C 1
ATOM 825 O O . SER A 1 109 ? 7.661 17.515 9.109 1.00 45.94 109 SER A O 1
ATOM 827 N N . ASP A 1 110 ? 7.753 16.826 11.263 1.00 41.97 110 ASP A N 1
ATOM 828 C CA . ASP A 1 110 ? 7.586 18.076 12.016 1.00 41.97 110 ASP A CA 1
ATOM 829 C C . ASP A 1 110 ? 7.200 19.318 11.191 1.00 41.97 110 ASP A C 1
ATOM 831 O O . ASP A 1 110 ? 8.018 20.206 10.946 1.00 41.97 110 ASP A O 1
ATOM 835 N N . ASN A 1 111 ? 5.922 19.440 10.824 1.00 40.84 111 ASN A N 1
ATOM 836 C CA . ASN A 1 111 ? 5.360 20.742 10.472 1.00 40.84 111 ASN A CA 1
ATOM 837 C C . ASN A 1 111 ? 4.871 21.426 11.755 1.00 40.84 111 ASN A C 1
ATOM 839 O O . ASN A 1 111 ? 3.690 21.442 12.079 1.00 40.84 111 ASN A O 1
ATOM 843 N N . LEU A 1 112 ? 5.809 22.028 12.487 1.00 45.28 112 LEU A N 1
ATOM 844 C CA . LEU A 1 112 ? 5.563 22.863 13.674 1.00 45.28 112 LEU A CA 1
ATOM 845 C C . LEU A 1 112 ? 4.832 24.194 13.364 1.00 45.28 112 LEU A C 1
ATOM 847 O O . LEU A 1 112 ? 4.708 25.043 14.244 1.00 45.28 112 LEU A O 1
ATOM 851 N N . ALA A 1 113 ? 4.385 24.417 12.123 1.00 47.41 113 ALA A N 1
ATOM 852 C CA . ALA A 1 113 ? 4.074 25.748 11.594 1.00 47.41 113 ALA A CA 1
ATOM 853 C C . ALA A 1 113 ? 2.594 26.019 11.256 1.00 47.41 113 ALA A C 1
ATOM 855 O O . ALA A 1 113 ? 2.306 27.029 10.618 1.00 47.41 113 ALA A O 1
ATOM 856 N N . MET A 1 114 ? 1.644 25.180 11.672 1.00 53.53 114 MET A N 1
ATOM 857 C CA . MET A 1 114 ? 0.214 25.395 11.396 1.00 53.53 114 MET A CA 1
ATOM 858 C C . MET A 1 114 ? -0.586 25.284 12.696 1.00 53.53 114 MET A C 1
ATOM 860 O O . MET A 1 114 ? -0.371 24.374 13.486 1.00 53.53 114 MET A O 1
ATOM 864 N N . GLY A 1 115 ? -1.488 26.236 12.956 1.00 56.75 115 GLY A N 1
ATOM 865 C CA . GLY A 1 115 ? -2.269 26.343 14.203 1.00 56.75 115 GLY A CA 1
ATOM 866 C C . GLY A 1 115 ? -3.323 25.246 14.427 1.00 56.75 115 GLY A C 1
ATOM 867 O O . GLY A 1 115 ? -4.260 25.459 15.195 1.00 56.75 115 GLY A O 1
ATOM 868 N N . SER A 1 116 ? -3.200 24.106 13.749 1.00 62.59 116 SER A N 1
ATOM 869 C CA . SER A 1 116 ? -4.053 22.919 13.822 1.00 62.59 116 SER A CA 1
ATOM 870 C C . SER A 1 116 ? -3.366 21.804 14.615 1.00 62.59 116 SER A C 1
ATOM 872 O O . SER A 1 116 ? -2.144 21.692 14.658 1.00 62.59 116 SER A O 1
ATOM 874 N N . SER A 1 117 ? -4.158 20.954 15.276 1.00 74.25 117 SER A N 1
ATOM 875 C CA . SER A 1 117 ? -3.623 19.752 15.924 1.00 74.25 117 SER A CA 1
ATOM 876 C C . SER A 1 117 ? -3.078 18.793 14.864 1.00 74.25 117 SER A C 1
ATOM 878 O O . SER A 1 117 ? -3.807 18.422 13.945 1.00 74.25 117 SER A O 1
ATOM 880 N N . THR A 1 118 ? -1.840 18.329 15.035 1.00 78.69 118 THR A N 1
ATOM 881 C CA . THR A 1 118 ? -1.212 17.320 14.162 1.00 78.69 118 THR A CA 1
ATOM 882 C C . THR A 1 118 ? -2.036 16.035 14.065 1.00 78.69 118 THR A C 1
ATOM 884 O O . THR A 1 118 ? -2.069 15.392 13.020 1.00 78.69 118 THR A O 1
ATOM 887 N N . PHE A 1 119 ? -2.766 15.686 15.128 1.00 83.94 119 PHE A N 1
ATOM 888 C CA . PHE A 1 119 ? -3.685 14.552 15.122 1.00 83.94 119 PHE A CA 1
ATOM 889 C C . PHE A 1 119 ? -4.929 14.811 14.261 1.00 83.94 119 PHE A C 1
ATOM 891 O O . PHE A 1 119 ? -5.379 13.917 13.553 1.00 83.94 119 PHE A O 1
ATOM 898 N N . LEU A 1 120 ? -5.481 16.030 14.283 1.00 84.62 120 LEU A N 1
ATOM 899 C CA . LEU A 1 120 ? -6.635 16.380 13.447 1.00 84.62 120 LEU A CA 1
ATOM 900 C C . LEU A 1 120 ? -6.275 16.345 11.956 1.00 84.62 120 LEU A C 1
ATOM 902 O O . LEU A 1 120 ? -7.064 15.848 11.153 1.00 84.62 120 LEU A O 1
ATOM 906 N N . GLU A 1 121 ? -5.091 16.840 11.592 1.00 85.19 121 GLU A N 1
ATOM 907 C CA . GLU A 1 121 ? -4.571 16.750 10.222 1.00 85.19 121 GLU A CA 1
ATOM 908 C C . GLU A 1 121 ? -4.382 15.289 9.802 1.00 85.19 121 GLU A C 1
ATOM 910 O O . GLU A 1 121 ? -4.898 14.887 8.763 1.00 85.19 121 GLU A O 1
ATOM 915 N N . GLU A 1 122 ? -3.766 14.467 10.657 1.00 86.50 122 GLU A N 1
ATOM 916 C CA . GLU A 1 122 ? -3.600 13.028 10.420 1.00 86.50 122 GLU A CA 1
ATOM 917 C C . GLU A 1 122 ? -4.939 12.310 10.181 1.00 86.50 122 GLU A C 1
ATOM 919 O O . GLU A 1 122 ? -5.058 11.505 9.256 1.00 86.50 122 GLU A O 1
ATOM 924 N N . MET A 1 123 ? -5.962 12.607 10.988 1.00 91.31 123 MET A N 1
ATOM 925 C CA . MET A 1 123 ? -7.294 12.018 10.814 1.00 91.31 123 MET A CA 1
ATOM 926 C C . MET A 1 123 ? -7.986 12.519 9.545 1.00 91.31 123 MET A C 1
ATOM 928 O O . MET A 1 123 ? -8.678 11.749 8.881 1.00 91.31 123 MET A O 1
ATOM 932 N N . SER A 1 124 ? -7.780 13.784 9.180 1.00 91.12 124 SER A N 1
ATOM 933 C CA . SER A 1 124 ? -8.352 14.365 7.961 1.00 91.12 124 SER A CA 1
ATOM 934 C C . SER A 1 124 ? -7.719 13.757 6.706 1.00 91.12 124 SER A C 1
ATOM 936 O O . SER A 1 124 ? -8.428 13.403 5.767 1.00 91.12 124 SER A O 1
ATOM 938 N N . GLU A 1 125 ? -6.396 13.567 6.702 1.00 91.31 125 GLU A N 1
ATOM 939 C CA . GLU A 1 125 ? -5.678 12.855 5.639 1.00 91.31 125 GLU A CA 1
ATOM 940 C C . GLU A 1 125 ? -6.183 11.420 5.492 1.00 91.31 125 GLU A C 1
ATOM 942 O O . GLU A 1 125 ? -6.515 10.997 4.385 1.00 91.31 125 GLU A O 1
ATOM 947 N N . ALA A 1 126 ? -6.294 10.684 6.603 1.00 94.25 126 ALA A N 1
ATOM 948 C CA . ALA A 1 126 ? -6.813 9.322 6.587 1.00 94.25 126 ALA A CA 1
ATOM 949 C C . ALA A 1 126 ? -8.247 9.272 6.035 1.00 94.25 126 ALA A C 1
ATOM 951 O O . ALA A 1 126 ? -8.514 8.465 5.149 1.00 94.25 126 ALA A O 1
ATOM 952 N N . SER A 1 127 ? -9.140 10.163 6.484 1.00 95.38 127 SER A N 1
ATOM 953 C CA . SER A 1 127 ? -10.526 10.244 5.994 1.00 95.38 127 SER A CA 1
ATOM 954 C C . SER A 1 127 ? -10.586 10.471 4.484 1.00 95.38 127 SER A C 1
ATOM 956 O O . SER A 1 127 ? -11.264 9.728 3.779 1.00 95.38 127 SER A O 1
ATOM 958 N N . ASN A 1 128 ? -9.812 11.432 3.972 1.00 95.81 128 ASN A N 1
ATOM 959 C CA . ASN A 1 128 ? -9.756 11.724 2.539 1.00 95.81 128 ASN A CA 1
ATOM 960 C C . ASN A 1 128 ? -9.282 10.513 1.723 1.00 95.81 128 ASN A C 1
ATOM 962 O O . ASN A 1 128 ? -9.795 10.255 0.636 1.00 95.81 128 ASN A O 1
ATOM 966 N N . ILE A 1 129 ? -8.307 9.755 2.238 1.00 97.44 129 ILE A N 1
ATOM 967 C CA . ILE A 1 129 ? -7.843 8.527 1.583 1.00 97.44 129 ILE A CA 1
ATOM 968 C C . ILE A 1 129 ? -8.964 7.485 1.550 1.00 97.44 129 ILE A C 1
ATOM 970 O O . ILE A 1 129 ? -9.198 6.896 0.496 1.00 97.44 129 ILE A O 1
ATOM 974 N N . LEU A 1 130 ? -9.661 7.266 2.670 1.00 97.69 130 LEU A N 1
ATOM 975 C CA . LEU A 1 130 ? -10.746 6.284 2.749 1.00 97.69 130 LEU A CA 1
ATOM 976 C C . LEU A 1 130 ? -11.904 6.616 1.800 1.00 97.69 130 LEU A C 1
ATOM 978 O O . LEU A 1 130 ? -12.452 5.711 1.178 1.00 97.69 130 LEU A O 1
ATOM 982 N N . GLU A 1 131 ? -12.248 7.896 1.655 1.00 97.44 131 GLU A N 1
ATOM 983 C CA . GLU A 1 131 ? -13.321 8.349 0.762 1.00 97.44 131 GLU A CA 1
ATOM 984 C C . GLU A 1 131 ? -12.984 8.182 -0.725 1.00 97.44 131 GLU A C 1
ATOM 986 O O . GLU A 1 131 ? -13.873 7.918 -1.534 1.00 97.44 131 GLU A O 1
ATOM 991 N N . MET A 1 132 ? -11.711 8.348 -1.091 1.00 97.62 132 MET A N 1
ATOM 992 C CA . MET A 1 132 ? -11.287 8.415 -2.492 1.00 97.62 132 MET A CA 1
ATOM 993 C C . MET A 1 132 ? -10.730 7.099 -3.035 1.00 97.62 132 MET A C 1
ATOM 995 O O . MET A 1 132 ? -10.744 6.891 -4.248 1.00 97.62 132 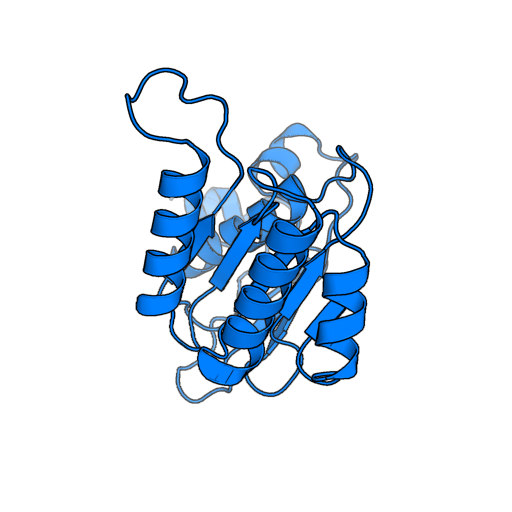MET A O 1
ATOM 999 N N . CYS A 1 133 ? -10.199 6.230 -2.171 1.00 98.00 133 CYS A N 1
ATOM 1000 C CA . CYS A 1 133 ? -9.553 5.005 -2.619 1.00 98.00 133 CYS A CA 1
ATOM 1001 C C . CYS A 1 133 ? -10.542 4.032 -3.273 1.00 98.00 133 CYS A C 1
ATOM 1003 O O . CYS A 1 133 ? -11.695 3.891 -2.865 1.00 98.00 133 CYS A O 1
ATOM 1005 N N . THR A 1 134 ? -10.067 3.325 -4.295 1.00 97.50 134 THR A N 1
ATOM 1006 C CA . THR A 1 134 ? -10.834 2.299 -5.001 1.00 97.50 134 THR A CA 1
ATOM 1007 C C . THR A 1 134 ? -10.146 0.938 -4.870 1.00 97.50 134 THR A C 1
ATOM 1009 O O . THR A 1 134 ? -8.980 0.864 -4.470 1.00 97.50 134 THR A O 1
ATOM 1012 N N . PRO A 1 135 ? -10.795 -0.167 -5.281 1.00 96.38 135 PRO A N 1
ATOM 1013 C CA . PRO A 1 135 ? -10.154 -1.481 -5.318 1.00 96.38 135 PRO A CA 1
ATOM 1014 C C . PRO A 1 135 ? -8.877 -1.562 -6.176 1.00 96.38 135 PRO A C 1
ATOM 1016 O O . PRO A 1 135 ? -8.139 -2.538 -6.056 1.00 96.38 135 PRO A O 1
ATOM 1019 N N . ARG A 1 136 ? -8.609 -0.576 -7.048 1.00 96.12 136 ARG A N 1
ATOM 1020 C CA . ARG A 1 136 ? -7.383 -0.490 -7.863 1.00 96.12 136 ARG A CA 1
ATOM 1021 C C . ARG A 1 136 ? -6.320 0.437 -7.274 1.00 96.12 136 ARG A C 1
ATOM 1023 O O . ARG A 1 136 ? -5.236 0.528 -7.845 1.00 96.12 136 ARG A O 1
ATOM 1030 N N . SER A 1 137 ? -6.594 1.091 -6.150 1.00 98.12 137 SER A N 1
ATOM 1031 C CA . SER A 1 137 ? -5.645 2.002 -5.516 1.00 98.12 137 SER A CA 1
ATOM 1032 C C . SER A 1 137 ? -4.628 1.252 -4.658 1.00 98.12 137 SER A C 1
ATOM 1034 O O . SER A 1 137 ? -4.929 0.207 -4.076 1.00 98.12 137 SER A O 1
ATOM 1036 N N . LEU A 1 138 ? -3.430 1.825 -4.530 1.00 98.56 138 LEU A N 1
ATOM 1037 C CA . LEU A 1 138 ? -2.456 1.444 -3.507 1.00 98.56 138 LEU A CA 1
ATOM 1038 C C . LEU A 1 138 ? -2.512 2.449 -2.359 1.00 98.56 138 LEU A C 1
ATOM 1040 O O . LEU A 1 138 ? -2.184 3.618 -2.534 1.00 98.56 138 LEU A O 1
ATOM 1044 N N . VAL A 1 139 ? -2.898 1.985 -1.178 1.00 98.50 139 VAL A N 1
ATOM 1045 C CA . VAL A 1 139 ? -2.962 2.776 0.050 1.00 98.50 139 VAL A CA 1
ATOM 1046 C C . VAL A 1 139 ? -1.797 2.402 0.961 1.00 98.50 139 VAL A C 1
ATOM 1048 O O . VAL A 1 139 ? -1.601 1.237 1.299 1.00 98.50 139 VAL A O 1
ATOM 1051 N N . ILE A 1 140 ? -1.030 3.398 1.391 1.00 97.62 140 ILE A N 1
ATOM 1052 C CA . ILE A 1 140 ? 0.072 3.247 2.341 1.00 97.62 140 ILE A CA 1
ATOM 1053 C C . ILE A 1 140 ? -0.260 4.056 3.591 1.00 97.62 140 ILE A C 1
ATOM 1055 O O . ILE A 1 140 ? -0.340 5.282 3.529 1.00 97.62 140 ILE A O 1
ATOM 1059 N N . MET A 1 141 ? -0.428 3.370 4.718 1.00 95.56 141 MET A N 1
ATOM 1060 C CA . MET A 1 141 ? -0.685 3.973 6.025 1.00 95.56 141 MET A CA 1
ATOM 1061 C C . MET A 1 141 ? 0.514 3.728 6.938 1.00 95.56 141 MET A C 1
ATOM 1063 O O . MET A 1 141 ? 0.821 2.579 7.246 1.00 95.56 141 MET A O 1
ATOM 1067 N N . ASP A 1 142 ? 1.183 4.792 7.374 1.00 92.06 142 ASP A N 1
ATOM 1068 C CA . ASP A 1 142 ? 2.338 4.735 8.272 1.00 92.06 142 ASP A CA 1
ATOM 1069 C C . ASP A 1 142 ? 1.976 5.297 9.652 1.00 92.06 142 ASP A C 1
ATOM 1071 O O . ASP A 1 142 ? 1.671 6.485 9.807 1.00 92.06 142 ASP A O 1
ATOM 1075 N N . GLU A 1 143 ? 2.003 4.418 10.656 1.00 88.62 143 GLU A N 1
ATOM 1076 C CA . GLU A 1 143 ? 1.907 4.745 12.083 1.00 88.62 143 GLU A CA 1
ATOM 1077 C C . GLU A 1 143 ? 0.640 5.522 12.495 1.00 88.62 143 GLU A C 1
ATOM 1079 O O . GLU A 1 143 ? 0.686 6.354 13.404 1.00 88.62 143 GLU A O 1
ATOM 1084 N N . LEU A 1 144 ? -0.495 5.226 11.850 1.00 91.06 144 LEU A N 1
ATOM 1085 C CA . LEU A 1 144 ? -1.795 5.834 12.152 1.00 91.06 144 LEU A CA 1
ATOM 1086 C C . LEU A 1 144 ? -2.206 5.614 13.620 1.00 91.06 144 LEU A C 1
ATOM 1088 O O . LEU A 1 144 ? -2.129 4.496 14.134 1.00 91.06 144 LEU A O 1
ATOM 1092 N N . GLY A 1 145 ? -2.687 6.672 14.274 1.00 87.31 145 GLY A N 1
ATOM 1093 C CA . GLY A 1 145 ? -3.191 6.636 15.651 1.00 87.31 145 GLY A CA 1
ATOM 1094 C C . GLY A 1 145 ? -2.140 6.949 16.720 1.00 87.31 145 GLY A C 1
ATOM 1095 O O . GLY A 1 145 ? -2.456 6.931 17.908 1.00 87.31 145 GLY A O 1
ATOM 1096 N N . ARG A 1 146 ? -0.903 7.287 16.332 1.00 85.44 146 ARG A N 1
ATOM 1097 C CA . ARG A 1 146 ? 0.185 7.614 17.273 1.00 85.44 146 ARG A CA 1
ATOM 1098 C C . ARG A 1 146 ? -0.073 8.881 18.096 1.00 85.44 146 ARG A C 1
ATOM 1100 O O . ARG A 1 146 ? 0.412 8.978 19.219 1.00 85.44 146 ARG A O 1
ATOM 1107 N N . GLY A 1 147 ? -0.802 9.853 17.549 1.00 82.44 147 GLY A N 1
ATOM 1108 C CA . GLY A 1 147 ? -1.028 11.162 18.175 1.00 82.44 147 GLY A CA 1
ATOM 1109 C C . GLY A 1 147 ? -2.071 11.200 19.303 1.00 82.44 147 GLY A C 1
ATOM 1110 O O . GLY A 1 147 ? -2.415 12.291 19.748 1.00 82.44 147 GLY A O 1
ATOM 1111 N N . THR A 1 148 ? -2.599 10.054 19.749 1.00 86.62 148 THR A N 1
ATOM 1112 C CA . THR A 1 148 ? -3.670 9.965 20.760 1.00 86.62 148 THR A CA 1
ATOM 1113 C C . THR A 1 148 ? -3.390 8.884 21.817 1.00 86.62 148 THR A C 1
ATOM 1115 O O . THR A 1 148 ? -2.318 8.275 21.838 1.00 86.62 148 THR A O 1
ATOM 1118 N N . SER A 1 149 ? -4.335 8.659 22.738 1.00 90.94 149 SER A N 1
ATOM 1119 C CA . SER A 1 149 ? -4.245 7.612 23.759 1.00 90.94 149 SER A CA 1
ATOM 1120 C C . SER A 1 149 ? -4.029 6.237 23.112 1.00 90.94 149 SER A C 1
ATOM 1122 O O . SER A 1 149 ? -4.549 5.956 22.035 1.00 90.94 149 SER A O 1
ATOM 1124 N N . THR A 1 150 ? -3.267 5.345 23.755 1.00 89.56 150 THR A N 1
ATOM 1125 C CA . THR A 1 150 ? -2.926 4.039 23.160 1.00 89.56 150 THR A CA 1
ATOM 1126 C C . THR A 1 150 ? -4.161 3.216 22.803 1.00 89.56 150 THR A C 1
ATOM 1128 O O . THR A 1 150 ? -4.182 2.567 21.761 1.00 89.56 150 THR A O 1
ATOM 1131 N N . HIS A 1 151 ? -5.191 3.248 23.650 1.00 92.25 151 HIS A N 1
ATOM 1132 C CA . HIS A 1 151 ? -6.431 2.522 23.398 1.00 92.25 151 HIS A CA 1
ATOM 1133 C C . HIS A 1 151 ? -7.160 3.077 22.166 1.00 92.25 151 HIS A C 1
ATOM 1135 O O . HIS A 1 151 ? -7.557 2.308 21.290 1.00 92.25 151 HIS A O 1
ATOM 1141 N N . ASP A 1 152 ? -7.271 4.403 22.064 1.00 92.94 152 ASP A N 1
ATOM 1142 C CA . ASP A 1 152 ? -7.939 5.051 20.934 1.00 92.94 152 ASP A CA 1
ATOM 1143 C C . ASP A 1 152 ? -7.137 4.879 19.641 1.00 92.94 152 ASP A C 1
ATOM 1145 O O . ASP A 1 152 ? -7.708 4.577 18.597 1.00 92.94 152 ASP A O 1
ATOM 1149 N N . GLY A 1 153 ? -5.807 4.978 19.711 1.00 93.31 153 GLY A N 1
ATOM 1150 C CA . GLY A 1 153 ? -4.913 4.769 18.574 1.00 93.31 153 GLY A CA 1
ATOM 1151 C C . GLY A 1 153 ? -5.019 3.355 18.001 1.00 93.31 153 GLY A C 1
ATOM 1152 O O . GLY A 1 153 ? -5.156 3.190 16.789 1.00 93.31 153 GLY A O 1
ATOM 1153 N N . VAL A 1 154 ? -5.046 2.332 18.865 1.00 95.31 154 VAL A N 1
ATOM 1154 C CA . VAL A 1 154 ? -5.274 0.935 18.453 1.00 95.31 154 VAL A CA 1
ATOM 1155 C C . VAL A 1 154 ? -6.649 0.772 17.810 1.00 95.31 154 VAL A C 1
ATOM 1157 O O . VAL A 1 154 ? -6.751 0.135 16.761 1.00 95.31 154 VAL A O 1
ATOM 1160 N N . ALA A 1 155 ? -7.697 1.344 18.409 1.00 95.25 155 ALA A N 1
ATOM 1161 C CA . ALA A 1 155 ? -9.058 1.240 17.892 1.00 95.25 155 ALA A CA 1
ATOM 1162 C C . ALA A 1 155 ? -9.195 1.889 16.505 1.00 95.25 155 ALA A C 1
ATOM 1164 O O . ALA A 1 155 ? -9.743 1.272 15.592 1.00 95.25 155 ALA A O 1
ATOM 1165 N N . ILE A 1 156 ? -8.640 3.091 16.324 1.00 95.44 156 ILE A N 1
ATOM 1166 C CA . ILE A 1 156 ? -8.636 3.815 15.046 1.00 95.44 156 ILE A CA 1
ATOM 1167 C C . ILE A 1 156 ? -7.850 3.039 13.988 1.00 95.44 156 ILE A C 1
ATOM 1169 O O . ILE A 1 156 ? -8.352 2.832 12.881 1.00 95.44 156 ILE A O 1
ATOM 1173 N N . ALA A 1 157 ? -6.644 2.569 14.317 1.00 96.06 157 ALA A N 1
ATOM 1174 C CA . ALA A 1 157 ? -5.811 1.814 13.386 1.00 96.06 157 ALA A CA 1
ATOM 1175 C C . ALA A 1 157 ? -6.485 0.503 12.949 1.00 96.06 157 ALA A C 1
ATOM 1177 O O . ALA A 1 157 ? -6.529 0.202 11.756 1.00 96.06 157 ALA A O 1
ATOM 1178 N N . ALA A 1 158 ? -7.058 -0.247 13.896 1.00 96.75 158 ALA A N 1
ATOM 1179 C CA . ALA A 1 158 ? -7.770 -1.488 13.610 1.00 96.75 158 ALA A CA 1
ATOM 1180 C C . ALA A 1 158 ? -9.014 -1.253 12.745 1.00 96.75 158 ALA A C 1
ATOM 1182 O O . ALA A 1 158 ? -9.198 -1.953 11.751 1.00 96.75 158 ALA A O 1
ATOM 1183 N N . ALA A 1 159 ? -9.840 -0.258 13.084 1.00 97.19 159 ALA A N 1
ATOM 1184 C CA . ALA A 1 159 ? -11.041 0.069 12.319 1.00 97.19 159 ALA A CA 1
ATOM 1185 C C . ALA A 1 159 ? -10.705 0.540 10.895 1.00 97.19 159 ALA A C 1
ATOM 1187 O O . ALA A 1 159 ? -11.356 0.122 9.940 1.00 97.19 159 ALA A O 1
ATOM 1188 N N . THR A 1 160 ? -9.655 1.353 10.745 1.00 97.81 160 THR A N 1
ATOM 1189 C CA . THR A 1 160 ? -9.187 1.839 9.437 1.00 97.81 160 THR A CA 1
ATOM 1190 C C . THR A 1 160 ? -8.685 0.691 8.569 1.00 97.81 160 THR A C 1
ATOM 1192 O O . THR A 1 160 ? -9.093 0.564 7.416 1.00 97.81 160 THR A O 1
ATOM 1195 N N . LEU A 1 161 ? -7.833 -0.182 9.116 1.00 97.94 161 LEU A N 1
ATOM 1196 C CA . LEU A 1 161 ? -7.337 -1.349 8.389 1.00 97.94 161 LEU A CA 1
ATOM 1197 C C . LEU A 1 161 ? -8.481 -2.303 8.014 1.00 97.94 161 LEU A C 1
ATOM 1199 O O . LEU A 1 161 ? -8.531 -2.789 6.886 1.00 97.94 161 LEU A O 1
ATOM 1203 N N . GLU A 1 162 ? -9.419 -2.550 8.930 1.00 97.75 162 GLU A N 1
ATOM 1204 C CA . GLU A 1 162 ? -10.600 -3.372 8.657 1.00 97.75 162 GLU A CA 1
ATOM 1205 C C . GLU A 1 162 ? -11.451 -2.783 7.523 1.00 97.75 162 GLU A C 1
ATOM 1207 O O . GLU A 1 162 ? -11.866 -3.527 6.634 1.00 97.75 162 GLU A O 1
ATOM 1212 N N . HIS A 1 163 ? -11.654 -1.465 7.496 1.00 98.00 163 HIS A N 1
ATOM 1213 C CA . HIS A 1 163 ? -12.374 -0.791 6.416 1.00 98.00 163 HIS A CA 1
ATOM 1214 C C . HIS A 1 163 ? -11.655 -0.921 5.064 1.00 98.00 163 HIS A C 1
ATOM 1216 O O . HIS A 1 163 ? -12.279 -1.285 4.065 1.00 98.00 163 HIS A O 1
ATOM 1222 N N . LEU A 1 164 ? -10.333 -0.713 5.030 1.00 97.94 164 LEU A N 1
ATOM 1223 C CA . LEU A 1 164 ? -9.525 -0.879 3.816 1.00 97.94 164 LEU A CA 1
ATOM 1224 C C . LEU A 1 164 ? -9.602 -2.313 3.266 1.00 97.94 164 LEU A C 1
ATOM 1226 O O . LEU A 1 164 ? -9.739 -2.518 2.060 1.00 97.94 164 LEU A O 1
ATOM 1230 N N . VAL A 1 165 ? -9.572 -3.315 4.150 1.00 97.38 165 VAL A N 1
ATOM 1231 C CA . VAL A 1 165 ? -9.629 -4.736 3.774 1.00 97.38 165 VAL A CA 1
ATOM 1232 C C . VAL A 1 165 ? -11.028 -5.162 3.326 1.00 97.38 165 VAL A C 1
ATOM 1234 O O . VAL A 1 165 ? -11.163 -5.845 2.308 1.00 97.38 165 VAL A O 1
ATOM 1237 N N . ARG A 1 166 ? -12.063 -4.816 4.097 1.00 96.69 166 ARG A N 1
ATOM 1238 C CA . ARG A 1 166 ? -13.427 -5.328 3.906 1.00 96.69 166 ARG A CA 1
ATOM 1239 C C . ARG A 1 166 ? -14.220 -4.518 2.889 1.00 96.69 166 ARG A C 1
ATOM 1241 O O . ARG A 1 166 ? -14.890 -5.110 2.041 1.00 96.69 166 ARG A O 1
ATOM 1248 N N . ASP A 1 167 ? -14.171 -3.196 3.008 1.00 97.00 167 ASP A N 1
ATOM 1249 C CA . ASP A 1 167 ? -15.087 -2.288 2.323 1.00 97.00 167 ASP A CA 1
ATOM 1250 C C . ASP A 1 167 ? -14.428 -1.709 1.065 1.00 97.00 167 ASP A C 1
ATOM 1252 O O . ASP A 1 167 ? -14.915 -1.960 -0.038 1.00 97.00 167 ASP A O 1
ATOM 1256 N N . ALA A 1 168 ? -13.282 -1.029 1.208 1.00 97.31 168 ALA A N 1
ATOM 1257 C CA . ALA A 1 168 ? -12.571 -0.422 0.077 1.00 97.31 168 ALA A CA 1
ATOM 1258 C C . ALA A 1 168 ? -11.910 -1.465 -0.842 1.00 97.31 168 ALA A C 1
ATOM 1260 O O . ALA A 1 168 ? -11.853 -1.292 -2.059 1.00 97.31 168 ALA A O 1
ATOM 1261 N N . LYS A 1 169 ? -11.426 -2.572 -0.259 1.00 97.31 169 LYS A N 1
ATOM 1262 C CA . LYS A 1 169 ? -10.797 -3.715 -0.947 1.00 97.31 169 LYS A CA 1
ATOM 1263 C C . LYS A 1 169 ? -9.586 -3.349 -1.816 1.00 97.31 169 LYS A C 1
ATOM 1265 O O . LYS A 1 169 ? -9.232 -4.123 -2.709 1.00 97.31 169 LYS A O 1
ATOM 1270 N N . CYS A 1 170 ? -8.950 -2.216 -1.534 1.00 97.69 170 CYS A N 1
ATOM 1271 C CA . CYS A 1 170 ? -7.749 -1.726 -2.202 1.00 97.69 170 CYS A CA 1
ATOM 1272 C C . CYS A 1 170 ? -6.496 -2.516 -1.798 1.00 97.69 170 CYS A C 1
ATOM 1274 O O . CYS A 1 170 ? -6.507 -3.279 -0.825 1.00 97.69 170 CYS A O 1
ATOM 1276 N N . PHE A 1 171 ? -5.389 -2.293 -2.507 1.00 98.56 171 PHE A N 1
ATOM 1277 C CA . PHE A 1 171 ? -4.084 -2.735 -2.028 1.00 98.56 171 PHE A CA 1
ATOM 1278 C C . PHE A 1 171 ? -3.661 -1.879 -0.841 1.00 98.56 171 PHE A C 1
ATOM 1280 O O . PHE A 1 171 ? -3.761 -0.655 -0.887 1.00 98.56 171 PHE A O 1
ATOM 1287 N N . THR A 1 172 ? -3.181 -2.504 0.229 1.00 98.31 172 THR A N 1
ATOM 1288 C CA . THR A 1 172 ? -2.856 -1.798 1.467 1.00 98.31 172 THR A CA 1
ATOM 1289 C C . THR A 1 172 ? -1.516 -2.239 2.034 1.00 98.31 172 THR A C 1
ATOM 1291 O O . THR A 1 172 ? -1.293 -3.418 2.297 1.00 98.31 172 THR A O 1
ATOM 1294 N N . LEU A 1 173 ? -0.641 -1.271 2.291 1.00 98.00 173 LEU A N 1
ATOM 1295 C CA . LEU A 1 173 ? 0.530 -1.429 3.146 1.00 98.00 173 LEU A CA 1
ATOM 1296 C C . LEU A 1 173 ? 0.271 -0.664 4.439 1.00 98.00 173 LEU A C 1
ATOM 1298 O O . LEU A 1 173 ? 0.147 0.559 4.418 1.00 98.00 173 LEU A O 1
ATOM 1302 N N . PHE A 1 174 ? 0.163 -1.379 5.554 1.00 97.00 174 PHE A N 1
ATOM 1303 C CA . PHE A 1 174 ? -0.199 -0.791 6.839 1.00 97.00 174 PHE A CA 1
ATOM 1304 C C . PHE A 1 174 ? 0.933 -0.983 7.844 1.00 97.00 174 PHE A C 1
ATOM 1306 O O . PHE A 1 174 ? 1.128 -2.071 8.379 1.00 97.00 174 PHE A O 1
ATOM 1313 N N . VAL A 1 175 ? 1.701 0.068 8.106 1.00 95.00 175 VAL A N 1
ATOM 1314 C CA . VAL A 1 175 ? 2.794 0.043 9.078 1.00 95.00 175 VAL A CA 1
ATOM 1315 C C . VAL A 1 175 ? 2.257 0.451 10.442 1.00 95.00 175 VAL A C 1
ATOM 1317 O O . VAL A 1 175 ? 1.649 1.511 10.598 1.00 95.00 175 VAL A O 1
ATOM 1320 N N . THR A 1 176 ? 2.489 -0.375 11.460 1.00 92.50 176 THR A N 1
ATOM 1321 C CA . THR A 1 176 ? 2.007 -0.087 12.814 1.00 92.50 176 THR A CA 1
ATOM 1322 C C . THR A 1 176 ? 2.955 -0.590 13.897 1.00 92.50 176 THR A C 1
ATOM 1324 O O . THR A 1 176 ? 3.677 -1.571 13.723 1.00 92.50 176 THR A O 1
ATOM 1327 N N . HIS A 1 177 ? 2.915 0.084 15.048 1.00 90.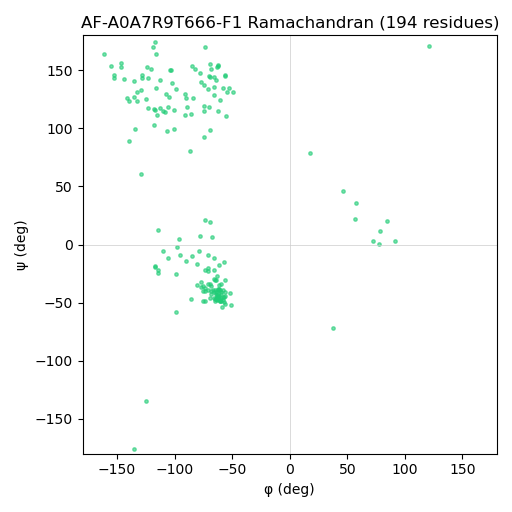12 177 HIS A N 1
ATOM 1328 C CA . HIS A 1 177 ? 3.567 -0.348 16.289 1.00 90.12 177 HIS A CA 1
ATOM 1329 C C . HIS A 1 177 ? 2.619 -1.091 17.221 1.00 90.12 177 HIS A C 1
ATOM 1331 O O . HIS A 1 177 ? 3.003 -1.410 18.340 1.00 90.12 177 HIS A O 1
ATOM 1337 N N . TYR A 1 178 ? 1.385 -1.351 16.787 1.00 91.50 178 TYR A N 1
ATOM 1338 C CA . TYR A 1 178 ? 0.373 -2.049 17.567 1.00 91.50 178 TYR A CA 1
ATOM 1339 C C . TYR A 1 178 ? 0.281 -3.514 17.117 1.00 91.50 178 TYR A C 1
ATOM 1341 O O . TYR A 1 178 ? -0.403 -3.806 16.134 1.00 91.50 178 TYR A O 1
ATOM 1349 N N . PRO A 1 179 ? 0.906 -4.478 17.825 1.00 88.50 179 PRO A N 1
ATOM 1350 C CA . PRO A 1 179 ? 0.875 -5.882 17.408 1.00 88.50 179 PRO A CA 1
ATOM 1351 C C . PRO A 1 179 ? -0.541 -6.472 17.422 1.00 88.50 179 PRO A C 1
ATOM 1353 O O . PRO A 1 179 ? -0.842 -7.395 16.667 1.00 88.50 179 PRO A O 1
ATOM 1356 N N . SER A 1 180 ? -1.426 -5.929 18.266 1.00 91.88 180 SER A N 1
ATOM 1357 C CA . SER A 1 180 ? -2.839 -6.312 18.314 1.00 91.88 180 SER A CA 1
ATOM 1358 C C . SER A 1 180 ? -3.564 -6.030 17.002 1.00 91.88 180 SER A C 1
ATOM 1360 O O . SER A 1 180 ? -4.344 -6.869 16.576 1.00 91.88 180 SER A O 1
ATOM 1362 N N . VAL A 1 181 ? -3.268 -4.918 16.319 1.00 93.00 181 VAL A N 1
ATOM 1363 C CA . VAL A 1 181 ? -3.925 -4.555 15.051 1.00 93.00 181 VAL A CA 1
ATOM 1364 C C . VAL A 1 181 ? -3.685 -5.631 13.993 1.00 93.00 181 VAL A C 1
ATOM 1366 O O . VAL A 1 181 ? -4.638 -6.108 13.379 1.00 93.00 181 VAL A O 1
ATOM 1369 N N . ALA A 1 182 ? -2.429 -6.062 13.831 1.00 90.12 182 ALA A N 1
ATOM 1370 C CA . ALA A 1 182 ? -2.070 -7.121 12.891 1.00 90.12 182 ALA A CA 1
ATOM 1371 C C . ALA A 1 182 ? -2.811 -8.425 13.217 1.00 90.12 182 ALA A C 1
ATOM 1373 O O . ALA A 1 182 ? -3.516 -8.975 12.372 1.00 90.12 182 ALA A O 1
ATOM 1374 N N . ARG A 1 183 ? -2.700 -8.879 14.471 1.00 93.38 183 ARG A N 1
ATOM 1375 C CA . ARG A 1 183 ? -3.293 -10.136 14.935 1.00 93.38 183 ARG A CA 1
ATOM 1376 C C . ARG A 1 183 ? -4.814 -10.147 14.782 1.00 93.38 183 ARG A C 1
ATOM 1378 O O . ARG A 1 183 ? -5.371 -11.118 14.276 1.00 93.38 183 ARG A O 1
ATOM 1385 N N . ASP A 1 184 ? -5.481 -9.093 15.234 1.00 93.88 184 ASP A N 1
ATOM 1386 C CA . ASP A 1 184 ? -6.936 -9.072 15.359 1.00 93.88 184 ASP A CA 1
ATOM 1387 C C . ASP A 1 184 ? -7.605 -8.949 13.977 1.00 93.88 184 ASP A C 1
ATOM 1389 O O . ASP A 1 184 ? -8.608 -9.616 13.717 1.00 93.88 184 ASP A O 1
ATOM 1393 N N . VAL A 1 185 ? -7.030 -8.167 13.053 1.00 94.38 185 VAL A N 1
ATOM 1394 C CA . VAL A 1 185 ? -7.557 -8.059 11.682 1.00 94.38 185 VAL A CA 1
ATOM 1395 C C . VAL A 1 185 ? -7.228 -9.303 10.855 1.00 94.38 185 VAL A C 1
ATOM 1397 O O . VAL A 1 185 ? -8.099 -9.801 10.141 1.00 94.38 185 VAL A O 1
ATOM 1400 N N . GLN A 1 186 ? -6.024 -9.867 10.982 1.00 93.94 186 GLN A N 1
ATOM 1401 C CA . GLN A 1 186 ? -5.668 -11.108 10.289 1.00 93.94 186 GLN A CA 1
ATOM 1402 C C . GLN A 1 186 ? -6.542 -12.287 10.737 1.00 93.94 186 GLN A C 1
ATOM 1404 O O . GLN A 1 186 ? -6.960 -13.083 9.901 1.00 93.94 186 GLN A O 1
ATOM 1409 N N . ALA A 1 187 ? -6.879 -12.379 12.028 1.00 95.44 187 ALA A N 1
ATOM 1410 C CA . ALA A 1 187 ? -7.788 -13.410 12.531 1.00 95.44 187 ALA A CA 1
ATOM 1411 C C . ALA A 1 187 ? -9.195 -13.310 11.911 1.00 95.44 187 ALA A C 1
ATOM 1413 O O . ALA A 1 187 ? -9.827 -14.334 11.656 1.00 95.44 187 ALA A O 1
ATOM 1414 N N . LYS A 1 188 ? -9.676 -12.089 11.639 1.00 96.38 188 LYS A N 1
ATOM 1415 C CA . LYS A 1 188 ? -10.966 -11.851 10.969 1.00 96.38 188 LYS A CA 1
ATOM 1416 C C . LYS A 1 188 ? -10.906 -12.089 9.455 1.00 96.38 188 LYS A C 1
ATOM 1418 O O . LYS A 1 188 ? -11.874 -12.586 8.885 1.00 96.38 188 LYS A O 1
ATOM 1423 N N . TYR A 1 189 ? -9.792 -11.742 8.805 1.00 96.56 189 TYR A N 1
ATOM 1424 C CA . TYR A 1 189 ? -9.639 -11.768 7.343 1.00 96.56 189 TYR A CA 1
ATOM 1425 C C . TYR A 1 189 ? -8.371 -12.523 6.893 1.00 96.56 189 TYR A C 1
ATOM 1427 O O . TYR A 1 189 ? -7.521 -11.945 6.206 1.00 96.56 189 TYR A O 1
ATOM 1435 N N . PRO A 1 190 ? -8.235 -13.823 7.217 1.00 95.69 190 PRO A N 1
ATOM 1436 C CA . PRO A 1 190 ? -6.981 -14.569 7.055 1.00 95.69 190 PRO A CA 1
ATOM 1437 C C . PRO A 1 190 ? -6.537 -14.744 5.598 1.00 95.69 190 PRO A C 1
ATOM 1439 O O . PRO A 1 190 ? -5.360 -14.968 5.333 1.00 95.69 190 PRO A O 1
ATOM 1442 N N . THR A 1 191 ? -7.463 -14.641 4.642 1.00 96.38 191 THR A N 1
ATOM 1443 C CA . THR A 1 191 ? -7.178 -14.743 3.202 1.00 96.38 191 THR A CA 1
ATOM 1444 C C . THR A 1 191 ? -6.860 -13.404 2.549 1.00 96.38 191 THR A C 1
ATOM 1446 O O . THR A 1 191 ? -6.396 -13.394 1.415 1.00 96.38 191 THR A O 1
ATOM 1449 N N . HIS A 1 192 ? -7.144 -12.282 3.218 1.00 96.75 192 HIS A N 1
ATOM 1450 C CA . HIS A 1 192 ? -7.044 -10.939 2.635 1.00 96.75 192 HIS A CA 1
ATOM 1451 C C . HIS A 1 192 ? -6.005 -10.054 3.324 1.00 96.75 192 HIS A C 1
ATOM 1453 O O . HIS A 1 192 ? -5.557 -9.075 2.728 1.00 96.75 192 HIS A O 1
ATOM 1459 N N . CYS A 1 193 ? -5.611 -10.393 4.548 1.00 96.06 193 CYS A N 1
ATOM 1460 C CA . CYS A 1 193 ? -4.648 -9.652 5.343 1.00 96.06 193 CYS A CA 1
ATOM 1461 C C . CYS A 1 193 ? -3.514 -10.585 5.774 1.00 96.06 193 CYS A C 1
ATOM 1463 O O . CYS A 1 193 ? -3.758 -11.617 6.395 1.00 96.06 193 CYS A O 1
ATOM 1465 N N . ALA A 1 194 ? -2.277 -10.210 5.467 1.00 95.00 194 ALA A N 1
ATOM 1466 C CA . ALA A 1 194 ? -1.070 -10.876 5.941 1.00 95.00 194 ALA A CA 1
ATOM 1467 C C . ALA A 1 194 ? -0.261 -9.927 6.831 1.00 95.00 194 ALA A C 1
ATOM 1469 O O . ALA A 1 194 ? -0.470 -8.714 6.803 1.00 95.00 194 ALA A O 1
ATOM 1470 N N . SER A 1 195 ? 0.675 -10.471 7.603 1.00 90.88 195 SER A N 1
ATOM 1471 C CA . SER A 1 195 ? 1.609 -9.692 8.416 1.00 90.88 195 SER A CA 1
ATOM 1472 C C . SER A 1 195 ? 3.047 -10.124 8.159 1.00 90.88 195 SER A C 1
ATOM 1474 O O . SER A 1 195 ? 3.293 -11.319 7.974 1.00 90.88 195 SER A O 1
ATOM 1476 N N . CYS A 1 196 ? 3.979 -9.176 8.212 1.00 83.44 196 CYS A N 1
ATOM 1477 C CA . CYS A 1 196 ? 5.421 -9.417 8.166 1.00 83.44 196 CYS A CA 1
ATOM 1478 C C . CYS A 1 196 ? 6.176 -8.591 9.215 1.00 83.44 196 CYS A C 1
ATOM 1480 O O . CYS A 1 196 ? 5.679 -7.505 9.619 1.00 83.44 196 CYS A O 1
#

InterPro domains:
  IPR000432 DNA mismatch repair protein MutS, C-terminal [PF00488] (59-184)
  IPR000432 DNA mismatch repair protein MutS, C-terminal [PS00486] (137-153)
  IPR000432 DNA mismatch repair protein MutS, C-terminal [SM00534] (56-195)
  IPR027417 P-loop containing nucleoside triphosphate hydrolase [G3DSA:3.40.50.300] (12-196)
  IPR027417 P-loop containing nucleoside triphosphate hydrolase [SSF52540] (12-185)
  IPR045076 DNA mismatch repair MutS [PTHR11361] (2-187)

Sequence (196 aa):
HALAILSRNEGYVRPELLDDSAPPSLHVVDGRHPVLDAHLLDDFVPNSIDLHGDRTRALVITGPNMGGKSCYIRQVALLSVMAQVGSFVPAKQARLTVLDAIYTRMGASDNLAMGSSTFLEEMSEASNILEMCTPRSLVIMDELGRGTSTHDGVAIAAATLEHLVRDAKCFTLFVTHYPSVARDVQAKYPTHCASC

Mean predicted aligned error: 5.26 Å

Foldseek 3Di:
DVLVVVCPDPQFAQAAADDPPDWFWWWFAQFWQVVCCVPVVPPTGGDIDTATLVFAQEEEEEDDPPPCLVVVVNRSVVQLVCNLVRHTGRGPYTYGYNAPEEQDDADDPDPVDDPDQPLVVLVVSLVVCLVPAAQRYEYEAAAALPSDDPVRRLVVLLVSVLCVQPPRSHRYYHYHHDPCSLVVSCVVRVGHYHYD

pLDDT: mean 89.87, std 11.84, range [40.84, 98.56]

Secondary structure (DSSP, 8-state):
-HHHHHTTSTTEE--EEEPTTSPPEEEEEEE--HHHHHHHTTS---EEEEEESSS--EEEE---TTSSHHHHHHHHHHHHHHHHTT--EESSEEEEE--S-EEEEPPP---TTSSS-HHHHHHHHHHHHHHH--TT-EEEEESTTTTS-HHHHHHHHHHHHHHIIIII--EEEEE-S-HHHHHHHHHH-TTTEEE-

Organism: NCBI:txid242159

Radius of gyration: 17.1 Å; Cα contacts (8 Å, |Δi|>4): 357; chains: 1; bounding box: 41×41×48 Å

Nearest PDB structures (foldseek):
  8omq-assembly1_B  TM=9.378E-01  e=1.193E-22  Homo sapiens
  8rz9-assembly1_B  TM=9.383E-01  e=1.743E-22  Homo sapiens
  8oma-assembly1_B  TM=9.402E-01  e=1.442E-22  Homo sapiens
  8omo-assembly1_B  TM=9.396E-01  e=8.449E-22  Homo sapiens
  8omo-assembly1_A  TM=9.240E-01  e=4.129E-17  Homo sapiens

Solvent-accessible surface area (backbone atoms only — not comparable to full-atom values): 10778 Å² total; per-residue (Å²): 113,70,58,68,55,59,43,67,43,88,60,37,31,78,52,44,74,48,58,92,86,53,80,49,34,45,38,32,37,50,24,45,37,72,74,52,51,76,74,44,76,85,76,69,82,57,49,64,46,76,33,27,61,88,42,35,20,31,40,30,40,56,76,65,88,89,69,49,61,73,55,53,57,48,24,57,53,50,47,53,52,35,39,77,75,70,31,45,32,48,18,77,42,43,40,30,41,77,55,82,45,77,47,73,46,66,72,79,82,79,75,88,82,58,103,61,57,70,49,58,52,52,51,50,54,51,50,55,47,66,75,68,52,40,53,53,16,40,40,35,41,38,50,62,41,69,78,53,58,70,69,58,14,47,51,51,37,37,52,51,51,47,40,40,59,72,71,42,35,21,36,33,42,39,34,42,91,51,71,63,41,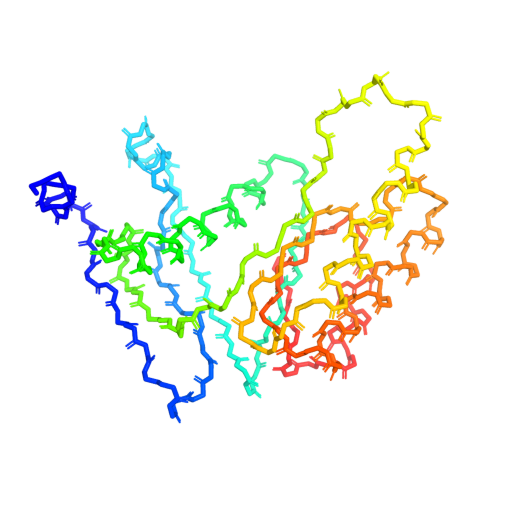48,53,58,49,25,73,75,34,66,60,33,31,48,73,87